Protein AF-A0A2H0XF83-F1 (afdb_monomer)

Secondary structure (DSSP, 8-state):
--HHHHHHHHHHHTTBS-S----HHHHHHHTTT-SEEEEEEEEE--TT--BHHHHHHHHHHHHHHHHHHTTT-EEEEEEEEE-HHHHH-TTS-HHHHHHHHHHHHHHHHHHHHHHT--EEEEEHHHHHTSHHHHHHHHHHHHHHHH-HHHHHHHHTTS-GGGHHHHHHTTTHHHHHHHHHHTT-SEEEEEGGGHHHHHHHHHHHHHTTPPPPEEEEE-TTTTT---THHHHT-HHHHHSS---S-TTSTT-GGGS-BTTTS-HHHHHHHHHHS---S-TTS--HHHHHHHHHHHHHHHHHT-GGGGGGGGGPPPPPHHHHHHHHIIIIIGGGT-

Nearest PDB structures (foldseek):
  7rot-assembly1_B  TM=6.217E-01  e=2.089E-07  Plasmodium falciparum 3D7
  2cyc-assembly1_B  TM=5.989E-01  e=2.164E-06  Pyrococcus horikoshii OT3
  6bqz-assembly1_A  TM=6.733E-01  e=1.100E-05  Acinetobacter baumannii
  3c8z-assembly1_A  TM=4.235E-01  e=2.802E-03  unclassified
  6ujd-assembly1_A-2  TM=3.581E-01  e=3.102E-03  Elizabethkingia sp.

Radius of gyration: 20.1 Å; Cα contacts (8 Å, |Δi|>4): 451; chains: 1; bounding box: 48×39×51 Å

Solvent-accessible surface area (backbone atoms only — not comparable to full-atom values): 18614 Å² total; per-residue (Å²): 133,56,76,65,56,52,48,43,52,58,54,54,54,68,30,40,77,57,83,80,57,60,50,70,66,58,48,45,60,77,43,70,82,61,60,67,46,35,35,38,32,79,41,78,60,47,95,87,45,55,41,56,74,54,48,50,56,52,50,48,49,37,50,52,39,51,60,46,35,74,75,75,32,47,59,45,35,34,39,37,33,47,40,41,70,68,71,71,37,84,92,47,62,62,66,61,48,54,52,49,51,52,52,41,53,52,51,53,52,47,49,28,64,60,46,66,37,75,64,43,81,44,48,43,56,64,47,61,73,35,69,69,39,50,53,35,33,51,54,40,52,52,48,41,79,74,28,70,70,42,49,59,34,53,55,71,72,44,59,81,93,46,42,68,63,39,57,77,52,69,40,49,68,60,45,52,52,26,23,60,55,58,80,34,43,33,39,44,44,52,60,88,49,51,43,49,52,52,44,24,31,56,47,27,52,77,69,76,42,78,68,59,42,79,46,34,37,28,81,39,55,82,71,37,31,65,55,69,58,57,79,71,37,71,57,54,84,72,31,24,51,51,83,69,69,74,83,52,82,90,51,60,87,28,49,55,30,65,80,72,54,49,71,68,57,51,52,52,28,51,75,48,31,73,68,67,85,54,84,77,52,66,38,43,66,56,41,51,33,52,42,20,49,54,38,40,20,47,63,69,69,39,64,68,70,69,61,65,62,92,73,70,70,86,72,53,68,66,56,35,49,54,37,33,39,64,41,45,30,59,67,63,74,90

Foldseek 3Di:
DDPLLVLLLVLLCLFFPDVPPPPVVNVVVVVVVAQEFEEEEEDEDDLLADFLLVLLVLLVQQSVCVSCVVVNHHYAYEYEYACCVVCVDPVHDNVSSVVRVVVNVVLVVLSCVLLVGNYHYHYLVVVCVDPQLVVLLVLLVVLCVVDPLLVVLLLLLDDPVCSVVCVVVVSVVLSSLLSVCLVGQEYEEAPSCVSSQVSNQSSCVVVVHDRRHYGHGQLLPPLSADCVVLVPDVLNVVAAADSDDPPPPPCPLNGGHAPPQDLVSLLRRHVGFDADQPSRDRGRLVSLQVSLQSLVCSNVVPSSSSSPPPDDGRDDSVSSSVSCVPRPCVSSVD

Sequence (334 aa):
MTNINKQILDNLRAYFVDDSLLPIKDSMLEIGRVTDFKLVYGETYDTFGLTIDSLKYYFFLSVLNSLLAETGTKTAGTVIVGDVASVRNKSVDEEGVKKQISKNTEMQSKICATYRTALKFERMSDLFETSTFKEALANVRRVFSESHEMADLAEKTVLKNKLKQESEAEFQYSLEEVALITGYDIKVGPKREINYDRMANIVRKSLKRLPLQGFYLKPTYPLGLQFDYLLKHPEVEKYGLTPYKAGSNKLQNFRVVLGKTSLNQIEELIKSSFCPADITLPNAVRELYLTGLLAKALITKDLGLLANESNFNLPSGNDVIRLVQKYIFEPLEL

Structure (mmCIF, N/CA/C/O backbone):
data_AF-A0A2H0XF83-F1
#
_entry.id   AF-A0A2H0XF83-F1
#
loop_
_atom_site.group_PDB
_atom_site.id
_atom_site.type_symbol
_atom_site.label_atom_id
_atom_site.label_alt_id
_atom_site.label_comp_id
_atom_site.label_asym_id
_atom_site.label_entity_id
_atom_site.label_seq_id
_atom_site.pdbx_PDB_ins_code
_atom_site.Cartn_x
_atom_site.Cartn_y
_atom_site.Cartn_z
_atom_site.occupancy
_atom_site.B_iso_or_equiv
_atom_site.auth_seq_id
_atom_site.auth_comp_id
_atom_site.auth_asym_id
_atom_site.auth_atom_id
_atom_site.pdbx_PDB_model_num
ATOM 1 N N . MET A 1 1 ? -21.190 8.488 -16.039 1.00 53.28 1 MET A N 1
ATOM 2 C CA . MET A 1 1 ? -20.093 7.501 -16.135 1.00 53.28 1 MET A CA 1
ATOM 3 C C . MET A 1 1 ? -19.981 7.071 -17.589 1.00 53.28 1 MET A C 1
ATOM 5 O O . MET A 1 1 ? -20.990 6.663 -18.152 1.00 53.28 1 MET A O 1
ATOM 9 N N . THR A 1 2 ? -18.824 7.265 -18.224 1.00 55.53 2 THR A N 1
ATOM 10 C CA . THR A 1 2 ? -18.612 6.884 -19.633 1.00 55.53 2 THR A CA 1
ATOM 11 C C . THR A 1 2 ? -18.549 5.353 -19.775 1.00 55.53 2 THR A C 1
ATOM 13 O O . THR A 1 2 ? -18.308 4.652 -18.789 1.00 55.53 2 THR A O 1
ATOM 16 N N . ASN A 1 3 ? -18.742 4.814 -20.988 1.00 61.72 3 ASN A N 1
ATOM 17 C CA . ASN A 1 3 ? -18.604 3.368 -21.244 1.00 61.72 3 ASN A CA 1
ATOM 18 C C . ASN A 1 3 ? -17.212 2.834 -20.859 1.00 61.72 3 ASN A C 1
ATOM 20 O O . ASN A 1 3 ? -17.104 1.723 -20.348 1.00 61.72 3 ASN A O 1
ATOM 24 N N . ILE A 1 4 ? -16.170 3.652 -21.034 1.00 55.75 4 ILE A N 1
ATOM 25 C CA . ILE A 1 4 ? -14.783 3.319 -20.684 1.00 55.75 4 ILE A CA 1
ATOM 26 C C . ILE A 1 4 ? -14.622 3.182 -19.165 1.00 55.75 4 ILE A C 1
ATOM 28 O O . ILE A 1 4 ? -14.034 2.213 -18.700 1.00 55.75 4 ILE A O 1
ATOM 32 N N . ASN A 1 5 ? -15.213 4.078 -18.372 1.00 59.59 5 ASN A N 1
ATOM 33 C CA . ASN A 1 5 ? -15.090 4.024 -16.909 1.00 59.59 5 ASN A CA 1
ATOM 34 C C . ASN A 1 5 ? -15.826 2.814 -16.330 1.00 59.59 5 ASN A C 1
ATOM 36 O O . ASN A 1 5 ? -15.350 2.199 -15.380 1.00 59.59 5 ASN A O 1
ATOM 40 N N . LYS A 1 6 ? -16.955 2.429 -16.939 1.00 64.88 6 LYS A N 1
ATOM 41 C CA . LYS A 1 6 ? -17.645 1.183 -16.594 1.00 64.88 6 LYS A CA 1
ATOM 42 C C . LYS A 1 6 ? -16.761 -0.034 -16.882 1.00 64.88 6 LYS A C 1
ATOM 44 O O . LYS A 1 6 ? -16.612 -0.875 -16.007 1.00 64.88 6 LYS A O 1
ATOM 49 N N . GLN A 1 7 ? -16.132 -0.087 -18.055 1.00 63.12 7 GLN A N 1
ATOM 50 C CA . GLN A 1 7 ? -15.211 -1.166 -18.417 1.00 63.12 7 GLN A CA 1
ATOM 51 C C . GLN A 1 7 ? -13.984 -1.219 -17.495 1.00 63.12 7 GLN A C 1
ATOM 53 O O . GLN A 1 7 ? -13.585 -2.300 -17.082 1.00 63.12 7 GLN A O 1
ATOM 58 N N . ILE A 1 8 ? -13.412 -0.071 -17.117 1.00 62.00 8 ILE A N 1
ATOM 59 C CA . ILE A 1 8 ? -12.305 -0.007 -16.151 1.00 62.00 8 ILE A CA 1
ATOM 60 C C . ILE A 1 8 ? -12.756 -0.535 -14.792 1.00 62.00 8 ILE A C 1
ATOM 62 O O . ILE A 1 8 ? -12.063 -1.363 -14.215 1.00 62.00 8 ILE A O 1
ATOM 66 N N . LEU A 1 9 ? -13.917 -0.108 -14.288 1.00 65.12 9 LEU A N 1
ATOM 67 C CA . LEU A 1 9 ? -14.455 -0.623 -13.027 1.00 65.12 9 LEU A CA 1
ATOM 68 C C . LEU A 1 9 ? -14.710 -2.130 -13.098 1.00 65.12 9 LEU A C 1
ATOM 70 O O . LEU A 1 9 ? -14.335 -2.841 -12.172 1.00 65.12 9 LEU A O 1
ATOM 74 N N . ASP A 1 10 ? -15.294 -2.620 -14.192 1.00 65.38 10 ASP A N 1
ATOM 75 C CA . ASP A 1 10 ? -15.528 -4.048 -14.417 1.00 65.38 10 ASP A CA 1
ATOM 76 C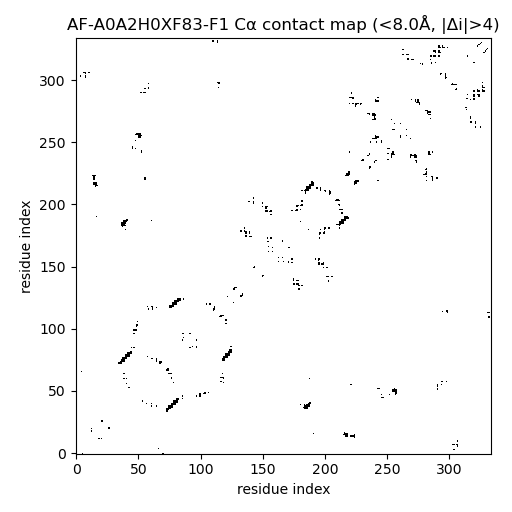 C . ASP A 1 10 ? -14.202 -4.833 -14.520 1.00 65.38 10 ASP A C 1
ATOM 78 O O . ASP A 1 10 ? -14.109 -5.943 -14.008 1.00 65.38 10 ASP A O 1
ATOM 82 N N . ASN A 1 11 ? -13.138 -4.246 -15.071 1.00 62.81 11 ASN A N 1
ATOM 83 C CA . ASN A 1 11 ? -11.809 -4.863 -15.088 1.00 62.81 11 ASN A CA 1
ATOM 84 C C . ASN A 1 11 ? -11.126 -4.828 -13.719 1.00 62.81 11 ASN A C 1
ATOM 86 O O . ASN A 1 11 ? -10.508 -5.812 -13.322 1.00 62.81 11 ASN A O 1
ATOM 90 N N . LEU A 1 12 ? -11.289 -3.743 -12.953 1.00 63.56 12 LEU A N 1
ATOM 91 C CA . LEU A 1 12 ? -10.838 -3.699 -11.565 1.00 63.56 12 LEU A CA 1
ATOM 92 C C . LEU A 1 12 ? -11.523 -4.794 -10.740 1.00 63.56 12 LEU A C 1
ATOM 94 O O . LEU A 1 12 ? -10.867 -5.376 -9.877 1.00 63.56 12 LEU A O 1
ATOM 98 N N . ARG A 1 13 ? -12.791 -5.140 -11.044 1.00 61.97 13 ARG A N 1
ATOM 99 C CA . ARG A 1 13 ? -13.499 -6.246 -10.373 1.00 61.97 13 ARG A CA 1
ATOM 100 C C . ARG A 1 13 ? -12.737 -7.570 -10.448 1.00 61.97 13 ARG A C 1
ATOM 102 O O . ARG A 1 13 ? -12.669 -8.279 -9.449 1.00 61.97 13 ARG A O 1
ATOM 109 N N . ALA A 1 14 ? -12.111 -7.876 -11.586 1.00 59.91 14 ALA A N 1
ATOM 110 C CA . ALA A 1 14 ? -11.379 -9.131 -11.790 1.00 59.91 14 ALA A CA 1
ATOM 111 C C . ALA A 1 14 ? -10.178 -9.312 -10.833 1.00 59.91 14 ALA A C 1
ATOM 113 O O . ALA A 1 14 ? -9.700 -10.434 -10.609 1.00 59.91 14 ALA A O 1
ATOM 114 N N . TYR A 1 15 ? -9.695 -8.216 -10.241 1.00 56.75 15 TYR A N 1
ATOM 115 C CA . TYR A 1 15 ? -8.515 -8.201 -9.382 1.00 56.75 15 TYR A CA 1
ATOM 116 C C . TYR A 1 15 ? -8.808 -8.378 -7.886 1.00 56.75 15 TYR A C 1
ATOM 118 O O . TYR A 1 15 ? -7.864 -8.518 -7.096 1.00 56.75 15 TYR A O 1
ATOM 126 N N . PHE A 1 16 ? -10.082 -8.435 -7.486 1.00 54.62 16 PHE A N 1
ATOM 127 C CA . PHE A 1 16 ? -10.460 -8.679 -6.094 1.00 54.62 16 PHE A CA 1
ATOM 128 C C . PHE A 1 16 ? -10.505 -10.173 -5.756 1.00 54.62 16 PHE A C 1
ATOM 130 O O . PHE A 1 16 ? -10.672 -11.038 -6.616 1.00 54.62 16 PHE A O 1
ATOM 137 N N . VAL A 1 17 ? -10.291 -10.493 -4.476 1.00 49.59 17 VAL A N 1
ATOM 138 C CA . VAL A 1 17 ? -10.285 -11.882 -3.969 1.00 49.59 17 VAL A CA 1
ATOM 139 C C . VAL A 1 17 ? -11.702 -12.434 -3.737 1.00 49.59 17 VAL A C 1
ATOM 141 O O . VAL A 1 17 ? -11.851 -13.605 -3.391 1.00 49.59 17 VAL A O 1
ATOM 144 N N . ASP A 1 18 ? -12.731 -11.603 -3.866 1.00 49.81 18 ASP A N 1
ATOM 145 C CA . ASP A 1 18 ? -14.121 -11.960 -3.601 1.00 49.81 18 ASP A CA 1
ATOM 146 C C . ASP A 1 18 ? -15.049 -11.082 -4.457 1.00 49.81 18 ASP A C 1
ATOM 148 O O . ASP A 1 18 ? -14.810 -9.879 -4.581 1.00 49.81 18 ASP A O 1
ATOM 152 N N . ASP A 1 19 ? -16.102 -11.680 -5.022 1.00 45.19 19 ASP A N 1
ATOM 153 C CA . ASP A 1 19 ? -17.169 -10.987 -5.763 1.00 45.19 19 ASP A CA 1
ATOM 154 C C . ASP A 1 19 ? -18.065 -10.149 -4.829 1.00 45.19 19 ASP A C 1
ATOM 156 O O . ASP A 1 19 ? -19.009 -9.504 -5.280 1.00 45.19 19 ASP A O 1
ATOM 160 N N . SER A 1 20 ? -17.757 -10.106 -3.525 1.00 40.09 20 SER A N 1
ATOM 161 C CA . SER A 1 20 ? -18.451 -9.328 -2.488 1.00 40.09 20 SER A CA 1
ATOM 162 C C . SER A 1 20 ? -18.383 -7.806 -2.641 1.00 40.09 20 SER A C 1
ATOM 164 O O . SER A 1 20 ? -18.862 -7.072 -1.773 1.00 40.09 20 SER A O 1
ATOM 166 N N . LEU A 1 21 ? -17.928 -7.309 -3.793 1.00 46.19 21 LEU A N 1
ATOM 167 C CA . LEU A 1 21 ? -18.480 -6.072 -4.314 1.00 46.19 21 LEU A CA 1
ATOM 168 C C . LEU A 1 21 ? -19.980 -6.295 -4.562 1.00 46.19 21 LEU A C 1
ATOM 170 O O . LEU A 1 21 ? -20.400 -6.580 -5.683 1.00 46.19 21 LEU A O 1
ATOM 174 N N . LEU A 1 22 ? -20.810 -6.008 -3.548 1.00 42.81 22 LEU A N 1
ATOM 175 C CA . LEU A 1 22 ? -22.028 -5.242 -3.824 1.00 42.81 22 LEU A CA 1
ATOM 176 C C . LEU A 1 22 ? -21.603 -4.218 -4.874 1.00 42.81 22 LEU A C 1
ATOM 178 O O . LEU A 1 22 ? -20.654 -3.475 -4.571 1.00 42.81 22 LEU A O 1
ATOM 182 N N . PRO A 1 23 ? -22.156 -4.257 -6.107 1.00 46.31 23 PRO A N 1
ATOM 183 C CA . PRO A 1 23 ? -21.648 -3.484 -7.227 1.00 46.31 23 PRO A CA 1
ATOM 184 C C . PRO A 1 23 ? -21.278 -2.116 -6.699 1.00 46.31 23 PRO A C 1
ATOM 186 O O . PRO A 1 23 ? -22.083 -1.542 -5.980 1.00 46.31 23 PRO A O 1
ATOM 189 N N . ILE A 1 24 ? -20.057 -1.626 -6.936 1.00 48.72 24 ILE A N 1
ATOM 190 C CA . ILE A 1 24 ? -19.599 -0.340 -6.373 1.00 48.72 24 ILE A CA 1
ATOM 191 C C . ILE A 1 24 ? -20.719 0.715 -6.458 1.00 48.72 24 ILE A C 1
ATOM 193 O O . ILE A 1 24 ? -20.953 1.425 -5.499 1.00 48.72 24 ILE A O 1
ATOM 197 N N . LYS A 1 25 ? -21.524 0.672 -7.529 1.00 40.16 25 LYS A N 1
ATOM 198 C CA . LYS A 1 25 ? -22.790 1.388 -7.732 1.00 40.16 25 LYS A CA 1
ATOM 199 C C . LYS A 1 25 ? -23.935 1.141 -6.713 1.00 40.16 25 LYS A C 1
ATOM 201 O O . LYS A 1 25 ? -24.567 2.108 -6.314 1.00 40.16 25 LYS A O 1
ATOM 206 N N . ASP A 1 26 ? -24.237 -0.094 -6.327 1.00 41.47 26 ASP A N 1
ATOM 207 C CA . ASP A 1 26 ? -25.281 -0.459 -5.354 1.00 41.47 26 ASP A CA 1
ATOM 208 C C . ASP A 1 26 ? -24.838 -0.150 -3.919 1.00 41.47 26 ASP A C 1
ATOM 210 O O . ASP A 1 26 ? -25.613 0.421 -3.154 1.00 41.47 26 ASP A O 1
ATOM 214 N N . SER A 1 27 ? -23.552 -0.377 -3.609 1.00 49.00 27 SER A N 1
ATOM 215 C CA . SER A 1 27 ? -22.923 0.198 -2.414 1.00 49.00 27 SER A CA 1
ATOM 216 C C . SER A 1 27 ? -23.042 1.725 -2.449 1.00 49.00 27 SER A C 1
ATOM 218 O O . SER A 1 27 ? -23.510 2.313 -1.488 1.00 49.00 27 SER A O 1
ATOM 220 N N . MET A 1 28 ? -22.720 2.378 -3.575 1.00 44.22 28 MET A N 1
ATOM 221 C CA . MET A 1 28 ? -22.821 3.835 -3.778 1.00 44.22 28 MET A CA 1
ATOM 222 C C . MET A 1 28 ? -24.248 4.395 -3.678 1.00 44.22 28 MET A C 1
ATOM 224 O O . MET A 1 28 ? -24.403 5.556 -3.311 1.00 44.22 28 MET A O 1
ATOM 228 N N . LEU A 1 29 ? -25.282 3.603 -3.985 1.00 40.53 29 LEU A N 1
ATOM 229 C CA . LEU A 1 29 ? -26.691 3.992 -3.852 1.00 40.53 29 LEU A CA 1
ATOM 230 C C . LEU A 1 29 ? -27.162 3.950 -2.388 1.00 40.53 29 LEU A C 1
ATOM 232 O O . LEU A 1 29 ? -27.851 4.877 -1.964 1.00 40.53 29 LEU A O 1
ATOM 236 N N . GLU A 1 30 ? -26.736 2.966 -1.586 1.00 44.03 30 GLU A N 1
ATOM 237 C CA . GLU A 1 30 ? -26.924 2.996 -0.118 1.00 44.03 30 GLU A CA 1
ATOM 238 C C . GLU A 1 30 ? -26.057 4.072 0.557 1.00 44.03 30 GLU A C 1
ATOM 240 O O . GLU A 1 30 ? -26.461 4.723 1.522 1.00 44.03 30 GLU A O 1
ATOM 245 N N . ILE A 1 31 ? -24.876 4.310 -0.004 1.00 47.72 31 ILE A N 1
ATOM 246 C CA . ILE A 1 31 ? -23.900 5.320 0.399 1.00 47.72 31 ILE A CA 1
ATOM 247 C C . ILE A 1 31 ? -24.281 6.735 -0.097 1.00 47.72 31 ILE A C 1
ATOM 249 O O . ILE A 1 31 ? -23.643 7.714 0.291 1.00 47.72 31 ILE A O 1
ATOM 253 N N . GLY A 1 32 ? -25.376 6.892 -0.854 1.00 42.22 32 GLY A N 1
ATOM 254 C CA . GLY A 1 32 ? -25.869 8.153 -1.439 1.00 42.22 32 GLY A CA 1
ATOM 255 C C . GLY A 1 32 ? -26.214 9.285 -0.454 1.00 42.22 32 GLY A C 1
ATOM 256 O O . GLY A 1 32 ? -26.790 10.295 -0.850 1.00 42.22 32 GLY A O 1
ATOM 257 N N . ARG A 1 33 ? -25.869 9.141 0.831 1.00 49.53 33 ARG A N 1
ATOM 258 C CA . ARG A 1 33 ? -25.920 10.180 1.871 1.00 49.53 33 ARG A CA 1
ATOM 259 C C . ARG A 1 33 ? -24.550 10.733 2.276 1.00 49.53 33 ARG A C 1
ATOM 261 O O . ARG A 1 33 ? -24.507 11.691 3.043 1.00 49.53 33 ARG A O 1
ATOM 268 N N . VAL A 1 34 ? -23.448 10.145 1.814 1.00 56.25 34 VAL A N 1
ATOM 269 C CA . VAL A 1 34 ? -22.090 10.535 2.208 1.00 56.25 34 VAL A CA 1
ATOM 270 C C . VAL A 1 34 ? -21.420 11.232 1.029 1.00 56.25 34 VAL A C 1
ATOM 272 O O . VAL A 1 34 ? -21.156 10.628 -0.006 1.00 56.25 34 VAL A O 1
ATOM 275 N N . THR A 1 35 ? -21.183 12.534 1.172 1.00 63.28 35 THR A N 1
ATOM 276 C CA . THR A 1 35 ? -20.566 13.364 0.126 1.00 63.28 35 THR A CA 1
ATOM 277 C C . THR A 1 35 ? -19.049 13.187 0.051 1.00 63.28 35 THR A C 1
ATOM 279 O O . THR A 1 35 ? -18.452 13.542 -0.966 1.00 63.28 35 THR A O 1
ATOM 282 N N . ASP A 1 36 ? -18.441 12.625 1.104 1.00 81.50 36 ASP A N 1
ATOM 283 C CA . ASP A 1 36 ? -17.000 12.626 1.346 1.00 81.50 36 ASP A CA 1
ATOM 284 C C . ASP A 1 36 ? -16.525 11.233 1.830 1.00 81.50 36 ASP A C 1
ATOM 286 O O . ASP A 1 36 ? -16.929 10.806 2.911 1.00 81.50 36 ASP A O 1
ATOM 290 N N . PHE A 1 37 ? -15.649 10.541 1.081 1.00 84.44 37 PHE A N 1
ATOM 291 C CA . PHE A 1 37 ? -14.977 9.300 1.524 1.00 84.44 37 PHE A CA 1
ATOM 292 C C . PHE A 1 37 ? -13.503 9.498 1.818 1.00 84.44 37 PHE A C 1
ATOM 294 O O . PHE A 1 37 ? -12.764 10.144 1.067 1.00 84.44 37 PHE A O 1
ATOM 301 N N . LYS A 1 38 ? -13.047 8.805 2.858 1.00 91.50 38 LYS A N 1
ATOM 302 C CA . LYS A 1 38 ? -11.628 8.635 3.158 1.00 91.50 38 LYS A CA 1
ATOM 303 C C . LYS A 1 38 ? -11.193 7.223 2.789 1.00 91.50 38 LYS A C 1
ATOM 305 O O . LYS A 1 38 ? -11.704 6.248 3.343 1.00 91.50 38 LYS A O 1
ATOM 310 N N . LEU A 1 39 ? -10.242 7.124 1.867 1.00 93.06 39 LEU A N 1
ATOM 311 C CA . LEU A 1 39 ? -9.638 5.864 1.456 1.00 93.06 39 LEU A CA 1
ATOM 312 C C . LEU A 1 39 ? -8.286 5.698 2.147 1.00 93.06 39 LEU A C 1
ATOM 314 O O . LEU A 1 39 ? -7.551 6.673 2.297 1.00 93.06 39 LEU A O 1
ATOM 318 N N . VAL A 1 40 ? -7.932 4.471 2.519 1.00 95.12 40 VAL A N 1
ATOM 319 C CA . VAL A 1 40 ? -6.632 4.172 3.128 1.00 95.12 40 VAL A CA 1
ATOM 320 C C . VAL A 1 40 ? -5.970 2.937 2.537 1.00 95.12 40 VAL A C 1
ATOM 322 O O . VAL A 1 40 ? -6.631 1.939 2.260 1.00 95.12 40 VAL A O 1
ATOM 325 N N . TYR A 1 41 ? -4.650 2.998 2.386 1.00 93.88 41 TYR A N 1
ATOM 326 C CA . TYR A 1 41 ? -3.770 1.853 2.167 1.00 93.88 41 TYR A CA 1
ATOM 327 C C . TYR A 1 41 ? -2.665 1.856 3.229 1.00 93.88 41 TYR A C 1
ATOM 329 O O . TYR A 1 41 ? -2.029 2.884 3.464 1.00 93.88 41 TYR A O 1
ATOM 337 N N . GLY A 1 42 ? -2.445 0.712 3.876 1.00 90.81 42 GLY A N 1
ATOM 338 C CA . GLY A 1 42 ? -1.352 0.524 4.825 1.00 90.81 42 GLY A CA 1
ATOM 339 C C . GLY A 1 42 ? -0.098 0.009 4.125 1.00 90.81 42 GLY A C 1
ATOM 340 O O . GLY A 1 42 ? -0.101 -1.064 3.521 1.00 90.81 42 GLY A O 1
ATOM 341 N N . GLU A 1 43 ? 1.002 0.740 4.246 1.00 87.12 43 GLU A N 1
ATOM 342 C CA . GLU A 1 43 ? 2.309 0.324 3.762 1.00 87.12 43 GLU A CA 1
ATOM 343 C C . GLU A 1 43 ? 3.239 0.022 4.935 1.00 87.12 43 GLU A C 1
ATOM 345 O O . GLU A 1 43 ? 3.423 0.824 5.843 1.00 87.12 43 GLU A O 1
ATOM 350 N N . THR A 1 44 ? 3.886 -1.137 4.906 1.00 78.94 44 THR A N 1
ATOM 351 C CA . THR A 1 44 ? 4.979 -1.430 5.841 1.00 78.94 44 THR A CA 1
ATOM 352 C C . THR A 1 44 ? 6.231 -0.669 5.441 1.00 78.94 44 THR A C 1
ATOM 354 O O . THR A 1 44 ? 6.647 -0.768 4.288 1.00 78.94 44 THR A O 1
ATOM 357 N N . TYR A 1 45 ? 6.864 0.009 6.397 1.00 75.56 45 TYR A N 1
ATOM 358 C CA . TYR A 1 45 ? 8.130 0.691 6.162 1.00 75.56 45 TYR A CA 1
ATOM 359 C C . TYR A 1 45 ? 9.252 -0.306 5.844 1.00 75.56 45 TYR A C 1
ATOM 361 O O . TYR A 1 45 ? 9.443 -1.298 6.551 1.00 75.56 45 TYR A O 1
ATOM 369 N N . ASP A 1 46 ? 10.000 -0.023 4.780 1.00 71.75 46 ASP A N 1
ATOM 370 C CA . ASP A 1 46 ? 11.167 -0.790 4.363 1.00 71.75 46 ASP A CA 1
ATOM 371 C C . ASP A 1 46 ? 12.439 0.026 4.619 1.00 71.75 46 ASP A C 1
ATOM 373 O O . ASP A 1 46 ? 12.622 1.126 4.088 1.00 71.75 46 ASP A O 1
ATOM 377 N N . THR A 1 47 ? 13.344 -0.530 5.424 1.00 72.75 47 THR A N 1
ATOM 378 C CA . THR A 1 47 ? 14.642 0.078 5.735 1.00 72.75 47 THR A CA 1
ATOM 379 C C . THR A 1 47 ? 15.536 0.230 4.505 1.00 72.75 47 THR A C 1
ATOM 381 O O . THR A 1 47 ? 16.438 1.066 4.500 1.00 72.75 47 THR A O 1
ATOM 384 N N . PHE A 1 48 ? 15.298 -0.550 3.447 1.00 76.50 48 PHE A N 1
ATOM 385 C CA . PHE A 1 48 ? 16.014 -0.431 2.181 1.00 76.50 48 PHE A CA 1
ATOM 386 C C . PHE A 1 48 ? 15.442 0.660 1.273 1.00 76.50 48 PHE A C 1
ATOM 388 O O . PHE A 1 48 ? 16.143 1.075 0.354 1.00 76.50 48 PHE A O 1
ATOM 395 N N . GLY A 1 49 ? 14.268 1.213 1.572 1.00 82.31 49 GLY A N 1
ATOM 396 C CA . GLY A 1 49 ? 13.634 2.287 0.810 1.00 82.31 49 GLY A CA 1
ATOM 397 C C . GLY A 1 49 ? 12.408 1.829 0.032 1.00 82.31 49 GLY A C 1
ATOM 398 O O . GLY A 1 49 ? 11.993 0.678 0.106 1.00 82.31 49 GLY A O 1
ATOM 399 N N . LEU A 1 50 ? 11.804 2.762 -0.699 1.00 88.19 50 LEU A N 1
ATOM 400 C CA . LEU A 1 50 ? 10.562 2.508 -1.417 1.00 88.19 50 LEU A CA 1
ATOM 401 C C . LEU A 1 50 ? 10.768 1.517 -2.575 1.00 88.19 50 LEU A C 1
ATOM 403 O O . LEU A 1 50 ? 11.609 1.726 -3.450 1.00 88.19 50 LEU A O 1
ATOM 407 N N . THR A 1 51 ? 9.980 0.444 -2.597 1.00 88.31 51 THR A N 1
ATOM 408 C CA . THR A 1 51 ? 10.049 -0.580 -3.650 1.00 88.31 51 THR A CA 1
ATOM 409 C C . THR A 1 51 ? 9.136 -0.243 -4.825 1.00 88.31 51 THR A C 1
ATOM 411 O O . THR A 1 51 ? 8.115 0.423 -4.653 1.00 88.31 51 THR A O 1
ATOM 414 N N . ILE A 1 52 ? 9.451 -0.746 -6.022 1.00 89.12 52 ILE A N 1
ATOM 415 C CA . ILE A 1 52 ? 8.564 -0.600 -7.187 1.00 89.12 52 ILE A CA 1
ATOM 416 C C . ILE A 1 52 ? 7.182 -1.231 -6.942 1.00 89.12 52 ILE A C 1
ATOM 418 O O . ILE A 1 52 ? 6.179 -0.734 -7.445 1.00 89.12 52 ILE A O 1
ATOM 422 N N . ASP A 1 53 ? 7.115 -2.270 -6.103 1.00 82.69 53 ASP A N 1
ATOM 423 C CA . ASP A 1 53 ? 5.870 -2.911 -5.673 1.00 82.69 53 ASP A CA 1
ATOM 424 C C . ASP A 1 53 ? 4.969 -1.988 -4.848 1.00 82.69 53 ASP A C 1
ATOM 426 O O . ASP A 1 53 ? 3.774 -2.243 -4.743 1.00 82.69 53 ASP A O 1
ATOM 430 N N . SER A 1 54 ? 5.490 -0.908 -4.269 1.00 88.12 54 SER A N 1
ATOM 431 C CA . SER A 1 54 ? 4.651 0.103 -3.622 1.00 88.12 54 SER A CA 1
ATOM 432 C C . SER A 1 54 ? 3.862 0.909 -4.660 1.00 88.12 54 SER A C 1
ATOM 434 O O . SER A 1 54 ? 2.698 1.244 -4.430 1.00 88.12 54 SER A O 1
ATOM 436 N N . LEU A 1 55 ? 4.444 1.145 -5.847 1.00 91.44 55 LEU A N 1
ATOM 437 C CA . LEU A 1 55 ? 3.822 1.952 -6.900 1.00 91.44 55 LEU A CA 1
ATOM 438 C C . LEU A 1 55 ? 2.505 1.355 -7.390 1.00 91.44 55 LEU A C 1
ATOM 440 O O . LEU A 1 55 ? 1.548 2.099 -7.567 1.00 91.44 55 LEU A O 1
ATOM 444 N N . LYS A 1 56 ? 2.401 0.030 -7.558 1.00 87.31 56 LYS A N 1
ATOM 445 C CA . LYS A 1 56 ? 1.146 -0.594 -8.025 1.00 87.31 56 LYS A CA 1
ATOM 446 C C . LYS A 1 56 ? -0.028 -0.332 -7.074 1.00 87.31 56 LYS A C 1
ATOM 448 O O . LYS A 1 56 ? -1.136 -0.083 -7.546 1.00 87.31 56 LYS A O 1
ATOM 453 N N . TYR A 1 57 ? 0.211 -0.303 -5.759 1.00 88.50 57 TYR A N 1
ATOM 454 C CA . TYR A 1 57 ? -0.820 0.034 -4.770 1.00 88.50 57 TYR A CA 1
ATOM 455 C C . TYR A 1 57 ? -1.148 1.527 -4.767 1.00 88.50 57 TYR A C 1
ATOM 457 O O . TYR A 1 57 ? -2.321 1.892 -4.698 1.00 88.50 57 TYR A O 1
ATOM 465 N N . TYR A 1 58 ? -0.141 2.393 -4.910 1.00 93.25 58 TYR A N 1
ATOM 466 C CA . TYR A 1 58 ? -0.360 3.836 -5.029 1.00 93.25 58 TYR A CA 1
ATOM 467 C C . TYR A 1 58 ? -1.172 4.165 -6.286 1.00 93.25 58 TYR A C 1
ATOM 469 O O . TYR A 1 58 ? -2.145 4.913 -6.233 1.00 93.25 58 TYR A O 1
ATOM 477 N N . PHE A 1 59 ? -0.818 3.559 -7.417 1.00 91.81 59 PHE A N 1
ATOM 478 C CA . PHE A 1 59 ? -1.513 3.741 -8.684 1.00 91.81 59 PHE A CA 1
ATOM 479 C C . PHE A 1 59 ? -2.944 3.222 -8.609 1.00 91.81 59 PHE A C 1
ATOM 481 O O . PHE A 1 59 ? -3.856 3.944 -9.002 1.00 91.81 59 PHE A O 1
ATOM 488 N N . PHE A 1 60 ? -3.167 2.037 -8.030 1.00 88.56 60 PHE A N 1
ATOM 489 C CA . PHE A 1 60 ? -4.520 1.531 -7.800 1.00 88.56 60 PHE A CA 1
ATOM 490 C C . PHE A 1 60 ? -5.347 2.494 -6.941 1.00 88.56 60 PHE A C 1
ATOM 492 O O . PHE A 1 60 ? -6.448 2.873 -7.337 1.00 88.56 60 PHE A O 1
ATOM 499 N N . LEU A 1 61 ? -4.811 2.939 -5.798 1.00 91.69 61 LEU A N 1
ATOM 500 C CA . LEU A 1 61 ? -5.509 3.862 -4.902 1.00 91.69 61 LEU A CA 1
ATOM 501 C C . LEU A 1 61 ? -5.808 5.199 -5.598 1.00 91.69 61 LEU A C 1
ATOM 503 O O . LEU A 1 61 ? -6.902 5.735 -5.446 1.00 91.69 61 LEU A O 1
ATOM 507 N N . SER A 1 62 ? -4.877 5.708 -6.409 1.00 91.25 62 SER A N 1
ATOM 508 C CA . SER A 1 62 ? -5.052 6.936 -7.193 1.00 91.25 62 SER A CA 1
ATOM 509 C C . SER A 1 62 ? -6.123 6.793 -8.280 1.00 91.25 62 SER A C 1
ATOM 511 O O . SER A 1 62 ? -6.938 7.701 -8.465 1.00 91.25 62 SER A O 1
ATOM 513 N N . VAL A 1 63 ? -6.148 5.664 -8.995 1.00 87.19 63 VAL A N 1
ATOM 514 C CA . VAL A 1 63 ? -7.171 5.371 -10.010 1.00 87.19 63 VAL A CA 1
ATOM 515 C C . VAL A 1 63 ? -8.538 5.228 -9.350 1.00 87.19 63 VAL A C 1
ATOM 517 O O . VAL A 1 63 ? -9.485 5.877 -9.786 1.00 87.19 63 VAL A O 1
ATOM 520 N N . LEU A 1 64 ? -8.637 4.464 -8.258 1.00 85.56 64 LEU A N 1
ATOM 521 C CA . LEU A 1 64 ? -9.874 4.314 -7.493 1.00 85.56 64 LEU A CA 1
ATOM 522 C C . LEU A 1 64 ? -10.386 5.672 -6.994 1.00 85.56 64 LEU A C 1
ATOM 524 O O . LEU A 1 64 ? -11.556 5.994 -7.185 1.00 85.56 64 LEU A O 1
ATOM 528 N N . ASN A 1 65 ? -9.501 6.496 -6.427 1.00 86.50 65 ASN A N 1
ATOM 529 C CA . ASN A 1 65 ? -9.823 7.853 -5.989 1.00 86.50 65 ASN A CA 1
ATOM 530 C C . ASN A 1 65 ? -10.365 8.714 -7.144 1.00 86.50 65 ASN A C 1
ATOM 532 O O . ASN A 1 65 ? -11.366 9.400 -6.981 1.00 86.50 65 ASN A O 1
ATOM 536 N N . SER A 1 66 ? -9.747 8.647 -8.325 1.00 83.62 66 SER A N 1
ATOM 537 C CA . SER A 1 66 ? -10.183 9.422 -9.497 1.00 83.62 66 SER A CA 1
ATOM 538 C C . SER A 1 66 ? -11.548 8.964 -10.018 1.00 83.62 66 SER A C 1
ATOM 540 O O . SER A 1 66 ? -12.413 9.792 -10.288 1.00 83.62 66 SER A O 1
ATOM 542 N N . LEU A 1 67 ? -11.773 7.649 -10.097 1.00 81.75 67 LEU A N 1
ATOM 543 C CA . LEU A 1 67 ? -13.045 7.078 -10.551 1.00 81.75 67 LEU A CA 1
ATOM 544 C C . LEU A 1 67 ? -14.204 7.411 -9.602 1.00 81.75 67 LEU A C 1
ATOM 546 O O . LEU A 1 67 ? -15.315 7.663 -10.064 1.00 81.75 67 LEU A O 1
ATOM 550 N N . LEU A 1 68 ? -13.957 7.437 -8.289 1.00 78.56 68 LEU A N 1
ATOM 551 C CA . LEU A 1 68 ? -14.950 7.877 -7.303 1.00 78.56 68 LEU A CA 1
ATOM 552 C C . LEU A 1 68 ? -15.170 9.399 -7.357 1.00 78.56 68 LEU A C 1
ATOM 554 O O . LEU A 1 68 ? -16.301 9.862 -7.234 1.00 78.56 68 LEU A O 1
ATOM 558 N N . ALA A 1 69 ? -14.128 10.194 -7.604 1.00 81.25 69 ALA A N 1
ATOM 559 C CA . ALA A 1 69 ? -14.280 11.639 -7.772 1.00 81.25 69 ALA A CA 1
ATOM 560 C C . ALA A 1 69 ? -15.186 12.000 -8.964 1.00 81.25 69 ALA A C 1
ATOM 562 O O . ALA A 1 69 ? -16.014 12.910 -8.879 1.00 81.25 69 ALA A O 1
ATOM 563 N N . GLU A 1 70 ? -15.099 11.244 -10.061 1.00 78.44 70 GLU A N 1
ATOM 564 C CA . GLU A 1 70 ? -15.946 11.423 -11.246 1.00 78.44 70 GLU A CA 1
ATOM 565 C C . GLU A 1 70 ? -17.436 11.142 -11.008 1.00 78.44 70 GLU A C 1
ATOM 567 O O . GLU A 1 70 ? -18.277 11.579 -11.798 1.00 78.44 70 GLU A O 1
ATOM 572 N N . THR A 1 71 ? -17.800 10.440 -9.929 1.00 75.31 71 THR A N 1
ATOM 573 C CA . THR A 1 71 ? -19.208 10.266 -9.542 1.00 75.31 71 THR A CA 1
ATOM 574 C C . THR A 1 71 ? -19.752 11.435 -8.720 1.00 75.31 71 THR A C 1
ATOM 576 O O . THR A 1 71 ? -20.881 11.362 -8.242 1.00 75.31 71 THR A O 1
ATOM 579 N N . GLY A 1 72 ? -18.981 12.518 -8.568 1.00 77.50 72 GLY A N 1
ATOM 580 C CA . GLY A 1 72 ? -19.354 13.700 -7.785 1.00 77.50 72 GLY A CA 1
ATOM 581 C C . GLY A 1 72 ? -19.058 13.569 -6.291 1.00 77.50 72 GLY A C 1
ATOM 582 O O . GLY A 1 72 ? -19.498 14.401 -5.500 1.00 77.50 72 GLY A O 1
ATOM 583 N N . THR A 1 73 ? -18.322 12.533 -5.896 1.00 77.00 73 THR A N 1
ATOM 584 C CA . THR A 1 73 ? -17.967 12.263 -4.506 1.00 77.00 73 THR A CA 1
ATOM 585 C C . THR A 1 73 ? -16.618 12.887 -4.179 1.00 77.00 73 THR A C 1
ATOM 587 O O . THR A 1 73 ? -15.660 12.724 -4.926 1.00 77.00 73 THR A O 1
ATOM 590 N N . LYS A 1 74 ? -16.487 13.579 -3.047 1.00 81.81 74 LYS A N 1
ATOM 591 C CA . LYS A 1 74 ? -15.166 14.016 -2.589 1.00 81.81 74 LYS A CA 1
ATOM 592 C C . LYS A 1 74 ? -14.427 12.817 -2.021 1.00 81.81 74 LYS A C 1
ATOM 594 O O . LYS A 1 74 ? -14.907 12.177 -1.093 1.00 81.81 74 LYS A O 1
ATOM 599 N N . THR A 1 75 ? -13.255 12.515 -2.552 1.00 83.31 75 THR A N 1
ATOM 600 C CA . THR A 1 75 ? -12.449 11.399 -2.065 1.00 83.31 75 THR A CA 1
ATOM 601 C C . THR A 1 75 ? -11.036 11.851 -1.738 1.00 83.31 75 THR A C 1
ATOM 603 O O . THR A 1 75 ? -10.441 12.658 -2.455 1.00 83.31 75 THR A O 1
ATOM 606 N N . ALA A 1 76 ? -10.508 11.342 -0.627 1.00 86.38 76 ALA A N 1
ATOM 607 C CA . ALA A 1 76 ? -9.131 11.559 -0.207 1.00 86.38 76 ALA A CA 1
ATOM 608 C C . ALA A 1 76 ? -8.466 10.204 0.042 1.00 86.38 76 ALA A C 1
ATOM 610 O O . ALA A 1 76 ? -8.878 9.469 0.940 1.00 86.38 76 ALA A O 1
ATOM 611 N N . GLY A 1 77 ? -7.456 9.873 -0.764 1.00 93.19 77 GLY A N 1
ATOM 612 C CA . GLY A 1 77 ? -6.649 8.670 -0.581 1.00 93.19 77 GLY A CA 1
ATOM 613 C C . GLY A 1 77 ? -5.449 8.938 0.315 1.00 93.19 77 GLY A C 1
ATOM 614 O O . GLY A 1 77 ? -4.626 9.792 -0.007 1.00 93.19 77 GLY A O 1
ATOM 615 N N . THR A 1 78 ? -5.324 8.184 1.403 1.00 96.25 78 THR A N 1
ATOM 616 C CA . THR A 1 78 ? -4.169 8.229 2.303 1.00 96.25 78 THR A CA 1
ATOM 617 C C . THR A 1 78 ? -3.380 6.924 2.235 1.00 96.25 78 THR A C 1
ATOM 619 O O . THR A 1 78 ? -3.944 5.833 2.279 1.00 96.25 78 THR A O 1
ATOM 622 N N . VAL A 1 79 ? -2.059 7.026 2.183 1.00 95.75 79 VAL A N 1
ATOM 623 C CA . VAL A 1 79 ? -1.135 5.926 2.444 1.00 95.75 79 VAL A CA 1
ATOM 624 C C . VAL A 1 79 ? -0.560 6.114 3.844 1.00 95.75 79 VAL A C 1
ATOM 626 O O . VAL A 1 79 ? 0.109 7.115 4.108 1.00 95.75 79 VAL A O 1
ATOM 629 N N . ILE A 1 80 ? -0.817 5.158 4.737 1.00 94.06 80 ILE A N 1
ATOM 630 C CA . ILE A 1 80 ? -0.224 5.138 6.077 1.00 94.06 80 ILE A CA 1
ATOM 631 C C . ILE A 1 80 ? 1.063 4.320 6.029 1.00 94.06 80 ILE A C 1
ATOM 633 O O . ILE A 1 80 ? 1.036 3.127 5.734 1.00 94.06 80 ILE A O 1
ATOM 637 N N . VAL A 1 81 ? 2.186 4.952 6.353 1.00 91.50 81 VAL A N 1
ATOM 638 C CA . VAL A 1 81 ? 3.514 4.337 6.390 1.00 91.50 81 VAL A CA 1
ATOM 639 C C . VAL A 1 81 ? 3.800 3.835 7.806 1.00 91.50 81 VAL A C 1
ATOM 641 O O . VAL A 1 81 ? 3.996 4.624 8.729 1.00 91.50 81 VAL A O 1
ATOM 644 N N . GLY A 1 82 ? 3.837 2.515 7.985 1.00 87.12 82 GLY A N 1
ATOM 645 C CA . GLY A 1 82 ? 4.087 1.820 9.249 1.00 87.12 82 GLY A CA 1
ATOM 646 C C . GLY A 1 82 ? 5.556 1.843 9.674 1.00 87.12 82 GLY A C 1
ATOM 647 O O . GLY A 1 82 ? 6.219 0.808 9.668 1.00 87.12 82 GLY A O 1
ATOM 648 N N . ASP A 1 83 ? 6.070 3.018 10.032 1.00 84.19 83 ASP A N 1
ATOM 649 C CA . ASP A 1 83 ? 7.458 3.274 10.451 1.00 84.19 83 ASP A CA 1
ATOM 650 C C . ASP A 1 83 ? 7.717 3.036 11.949 1.00 84.19 83 ASP A C 1
ATOM 652 O O . ASP A 1 83 ? 8.864 3.026 12.398 1.00 84.19 83 ASP A O 1
ATOM 656 N N . VAL A 1 84 ? 6.664 2.784 12.729 1.00 80.75 84 VAL A N 1
ATOM 657 C CA . VAL A 1 84 ? 6.708 2.654 14.193 1.00 80.75 84 VAL A CA 1
ATOM 658 C C . VAL A 1 84 ? 7.744 1.644 14.679 1.00 80.75 84 VAL A C 1
ATOM 660 O O . VAL A 1 84 ? 8.476 1.937 15.621 1.00 80.75 84 VAL A O 1
ATOM 663 N N . ALA A 1 85 ? 7.848 0.469 14.052 1.00 71.19 85 ALA A N 1
ATOM 664 C CA . ALA A 1 85 ? 8.825 -0.543 14.462 1.00 71.19 85 ALA A CA 1
ATOM 665 C C . ALA A 1 85 ? 10.276 -0.077 14.243 1.00 71.19 85 ALA A C 1
ATOM 667 O O . ALA A 1 85 ? 11.152 -0.397 15.045 1.00 71.19 85 ALA A O 1
ATOM 668 N N . SER A 1 86 ? 10.525 0.704 13.189 1.00 71.12 86 SER A N 1
ATOM 669 C CA . SER A 1 86 ? 11.840 1.278 12.890 1.00 71.12 86 SER A CA 1
ATOM 670 C C . SER A 1 86 ? 12.174 2.471 13.785 1.00 71.12 86 SER A C 1
ATOM 672 O O . SER A 1 86 ? 13.341 2.670 14.096 1.00 71.12 86 SER A O 1
ATOM 674 N N . VAL A 1 87 ? 11.167 3.231 14.227 1.00 70.56 87 VAL A N 1
ATOM 675 C CA . VAL A 1 87 ? 11.340 4.394 15.115 1.00 70.56 87 VAL A CA 1
ATOM 676 C C . VAL A 1 87 ? 11.438 3.989 16.592 1.00 70.5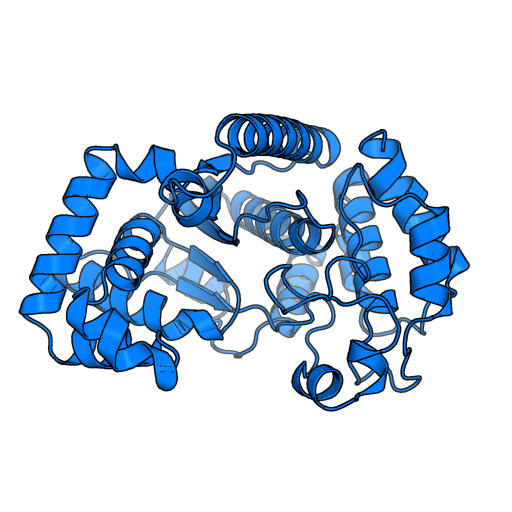6 87 VAL A C 1
ATOM 678 O O . VAL A 1 87 ? 12.232 4.559 17.333 1.00 70.56 87 VAL A O 1
ATOM 681 N N . ARG A 1 88 ? 10.652 3.004 17.052 1.00 71.75 88 ARG A N 1
ATOM 682 C CA . ARG A 1 88 ? 10.622 2.576 18.467 1.00 71.75 88 ARG A CA 1
ATOM 683 C C . ARG A 1 88 ? 11.808 1.686 18.854 1.00 71.75 88 ARG A C 1
ATOM 685 O O . ARG A 1 88 ? 12.110 1.558 20.042 1.00 71.75 88 ARG A O 1
ATOM 692 N N . ASN A 1 89 ? 12.464 1.038 17.893 1.00 64.12 89 ASN A N 1
ATOM 693 C CA . ASN A 1 89 ? 13.543 0.106 18.190 1.00 64.12 89 ASN A CA 1
ATOM 694 C C . ASN A 1 89 ? 14.883 0.839 18.394 1.00 64.12 89 ASN A C 1
ATOM 696 O O . ASN A 1 89 ? 15.570 1.177 17.437 1.00 64.12 89 ASN A O 1
ATOM 700 N N . LYS A 1 90 ? 15.285 1.009 19.661 1.00 55.59 90 LYS A N 1
ATOM 701 C CA . LYS A 1 90 ? 16.536 1.680 20.078 1.00 55.59 90 LYS A CA 1
ATOM 702 C C . LYS A 1 90 ? 17.829 1.030 19.564 1.00 55.59 90 LYS A C 1
ATOM 704 O O . LYS A 1 90 ? 18.892 1.622 19.692 1.00 55.59 90 LYS A O 1
ATOM 709 N N . SER A 1 91 ? 17.761 -0.198 19.045 1.00 56.78 91 SER A N 1
ATOM 710 C CA . SER A 1 91 ? 18.922 -0.894 18.467 1.00 56.78 91 SER A CA 1
ATOM 711 C C . SER A 1 9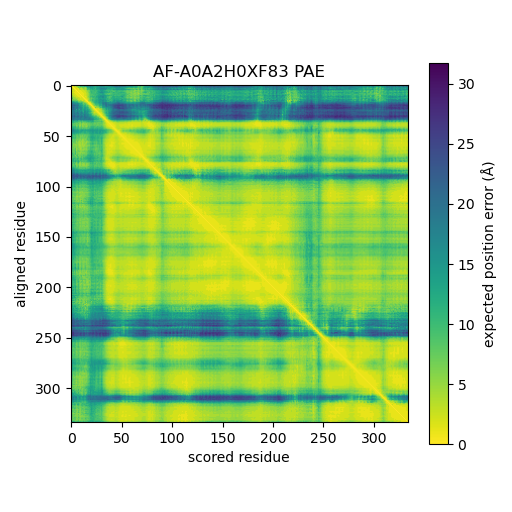1 ? 19.218 -0.497 17.016 1.00 56.78 91 SER A C 1
ATOM 713 O O . SER A 1 91 ? 20.193 -0.973 16.438 1.00 56.78 91 SER A O 1
ATOM 715 N N . VAL A 1 92 ? 18.380 0.355 16.420 1.00 62.44 92 VAL A N 1
ATOM 716 C CA . VAL A 1 92 ? 18.521 0.812 15.038 1.00 62.44 92 VAL A CA 1
ATOM 717 C C . VAL A 1 92 ? 19.242 2.161 15.021 1.00 62.44 92 VAL A C 1
ATOM 719 O O . VAL A 1 92 ? 18.979 3.017 15.860 1.00 62.44 92 VAL A O 1
ATOM 722 N N . ASP A 1 93 ? 20.146 2.347 14.058 1.00 73.75 93 ASP A N 1
ATOM 723 C CA . ASP A 1 93 ? 20.804 3.626 13.773 1.00 73.75 93 ASP A CA 1
ATOM 724 C C . ASP A 1 93 ? 19.759 4.733 13.530 1.00 73.75 93 ASP A C 1
ATOM 726 O O . ASP A 1 93 ? 19.141 4.806 12.463 1.00 73.75 93 ASP A O 1
ATOM 730 N N . GLU A 1 94 ? 19.541 5.585 14.537 1.00 75.62 94 GLU A N 1
ATOM 731 C CA . GLU A 1 94 ? 18.536 6.650 14.498 1.00 75.62 94 GLU A CA 1
ATOM 732 C C . GLU A 1 94 ? 18.776 7.640 13.353 1.00 75.62 94 GLU A C 1
ATOM 734 O O . GLU A 1 94 ? 17.820 8.135 12.746 1.00 75.62 94 GLU A O 1
ATOM 739 N N . GLU A 1 95 ? 20.038 7.944 13.044 1.00 78.94 95 GLU A N 1
ATOM 740 C CA . GLU A 1 95 ? 20.391 8.877 11.976 1.00 78.94 95 GLU A CA 1
ATOM 741 C C . GLU A 1 95 ? 20.129 8.245 10.605 1.00 78.94 95 GLU A C 1
ATOM 743 O O . GLU A 1 95 ? 19.507 8.868 9.735 1.00 78.94 95 GLU A O 1
ATOM 748 N N . GLY A 1 96 ? 20.494 6.971 10.446 1.00 79.12 96 GLY A N 1
ATOM 749 C CA . GLY A 1 96 ? 20.155 6.163 9.277 1.00 79.12 96 GLY A CA 1
ATOM 750 C C . GLY A 1 96 ? 18.646 6.084 9.025 1.00 79.12 96 GLY A C 1
ATOM 751 O O . GLY A 1 96 ? 18.198 6.297 7.892 1.00 79.12 96 GLY A O 1
ATOM 752 N N . VAL A 1 97 ? 17.842 5.861 10.073 1.00 78.38 97 VAL A N 1
ATOM 753 C CA . VAL A 1 97 ? 16.370 5.829 9.980 1.00 78.38 97 VAL A CA 1
ATOM 754 C C . VAL A 1 97 ? 15.819 7.189 9.565 1.00 78.38 97 VAL A C 1
ATOM 756 O O . VAL A 1 97 ? 15.049 7.254 8.607 1.00 78.38 97 VAL A O 1
ATOM 759 N N . LYS A 1 98 ? 16.241 8.286 10.207 1.00 81.81 98 LYS A N 1
ATOM 760 C CA . LYS A 1 98 ? 15.789 9.645 9.850 1.00 81.81 98 LYS A CA 1
ATOM 761 C C . LYS A 1 98 ? 16.134 9.999 8.404 1.00 81.81 98 LYS A C 1
ATOM 763 O O . LYS A 1 98 ? 15.292 10.537 7.683 1.00 81.81 98 LYS A O 1
ATOM 768 N N . LYS A 1 99 ? 17.342 9.653 7.949 1.00 84.75 99 LYS A N 1
ATOM 769 C CA . LYS A 1 99 ? 17.773 9.868 6.562 1.00 84.75 99 LYS A CA 1
ATOM 770 C C . LYS A 1 99 ? 16.920 9.074 5.575 1.00 84.75 99 LYS A C 1
ATOM 772 O O . LYS A 1 99 ? 16.543 9.612 4.536 1.00 84.75 99 LYS A O 1
ATOM 777 N N . GLN A 1 100 ? 16.606 7.817 5.881 1.00 83.69 100 GLN A N 1
ATOM 778 C CA . GLN A 1 100 ? 15.780 6.981 5.011 1.00 83.69 100 GLN A CA 1
ATOM 779 C C . GLN A 1 100 ? 14.313 7.435 4.996 1.00 83.69 100 GLN A C 1
ATOM 781 O O . GLN A 1 100 ? 13.713 7.453 3.924 1.00 83.69 100 GLN A O 1
ATOM 786 N N . ILE A 1 101 ? 13.769 7.894 6.130 1.00 85.38 101 ILE A N 1
ATOM 787 C CA . ILE A 1 101 ? 12.450 8.540 6.191 1.00 85.38 101 ILE A CA 1
ATOM 788 C C . ILE A 1 101 ? 12.428 9.766 5.277 1.00 85.38 101 ILE A C 1
ATOM 790 O O . ILE A 1 101 ? 11.549 9.863 4.429 1.00 85.38 101 ILE A O 1
ATOM 794 N N . SER A 1 102 ? 13.412 10.662 5.400 1.00 88.25 102 SER A N 1
ATOM 795 C CA . SER A 1 102 ? 13.493 11.873 4.572 1.00 88.25 102 SER A CA 1
ATOM 796 C C . SER A 1 102 ? 13.521 11.541 3.074 1.00 88.25 102 SER A C 1
ATOM 798 O O . SER A 1 102 ? 12.710 12.058 2.306 1.00 88.25 102 SER A O 1
ATOM 800 N N . LYS A 1 103 ? 14.369 10.583 2.673 1.00 89.56 103 LYS A N 1
ATOM 801 C CA . LYS A 1 103 ? 14.436 10.092 1.287 1.00 89.56 103 LYS A CA 1
ATOM 802 C C . LYS A 1 103 ? 13.116 9.491 0.801 1.00 89.56 103 LYS A C 1
ATOM 804 O O . LYS A 1 103 ? 12.726 9.720 -0.340 1.00 89.56 103 LYS A O 1
ATOM 809 N N . ASN A 1 104 ? 12.433 8.715 1.644 1.00 89.00 104 ASN A N 1
ATOM 810 C CA . ASN A 1 104 ? 11.144 8.125 1.288 1.00 89.00 104 ASN A CA 1
ATOM 811 C C . ASN A 1 104 ? 10.076 9.211 1.107 1.00 89.00 104 ASN A C 1
ATOM 813 O O . ASN A 1 104 ? 9.349 9.166 0.119 1.00 89.00 104 ASN A O 1
ATOM 817 N N . THR A 1 105 ? 10.022 10.208 1.994 1.00 90.94 105 THR A N 1
ATOM 818 C CA . THR A 1 105 ? 9.093 11.345 1.888 1.00 90.94 105 THR A CA 1
ATOM 819 C C . THR A 1 105 ? 9.330 12.158 0.613 1.00 90.94 105 THR A C 1
ATOM 821 O O . THR A 1 105 ? 8.375 12.531 -0.074 1.00 90.94 105 THR A O 1
ATOM 824 N N . GLU A 1 106 ? 10.594 12.410 0.259 1.00 93.75 106 GLU A N 1
ATOM 825 C CA . GLU A 1 106 ? 10.959 13.089 -0.990 1.00 93.75 106 GLU A CA 1
ATOM 826 C C . GLU A 1 106 ? 10.505 12.278 -2.212 1.00 93.75 106 GLU A C 1
ATOM 828 O O . GLU A 1 106 ? 9.826 12.808 -3.094 1.00 93.75 106 GLU A O 1
ATOM 833 N N . MET A 1 107 ? 10.788 10.971 -2.226 1.00 94.62 107 MET A N 1
ATOM 834 C CA . MET A 1 107 ? 10.367 10.072 -3.302 1.00 94.62 107 MET A CA 1
ATOM 835 C C . MET A 1 107 ? 8.841 10.009 -3.442 1.00 94.62 107 MET A C 1
ATOM 837 O O . MET A 1 107 ? 8.320 10.089 -4.550 1.00 94.62 107 MET A O 1
ATOM 841 N N . GLN A 1 108 ? 8.108 9.904 -2.333 1.00 95.00 108 GLN A N 1
ATOM 842 C CA . GLN A 1 108 ? 6.641 9.905 -2.311 1.00 95.00 108 GLN A CA 1
ATOM 843 C C . GLN A 1 108 ? 6.068 11.211 -2.871 1.00 95.00 108 GLN A C 1
ATOM 845 O O . GLN A 1 108 ? 5.155 11.183 -3.696 1.00 95.00 108 GLN A O 1
ATOM 850 N N . SER A 1 109 ? 6.655 12.351 -2.494 1.00 95.00 109 SER A N 1
ATOM 851 C CA . SER A 1 109 ? 6.279 13.661 -3.035 1.00 95.00 109 SER A CA 1
ATOM 852 C C . SER A 1 109 ? 6.526 13.734 -4.544 1.00 95.00 109 SER A C 1
ATOM 854 O O . SER A 1 109 ? 5.662 14.195 -5.294 1.00 95.00 109 SER A O 1
ATOM 856 N N . LYS A 1 110 ? 7.670 13.210 -5.004 1.00 96.31 110 LYS A N 1
ATOM 857 C CA . LYS A 1 110 ? 8.012 13.123 -6.429 1.00 96.31 110 LYS A CA 1
ATOM 858 C C . LYS A 1 110 ? 7.029 12.241 -7.195 1.00 96.31 110 LYS A C 1
ATOM 860 O O . LYS A 1 110 ? 6.522 12.661 -8.226 1.00 96.31 110 LYS A O 1
ATOM 865 N N . ILE A 1 111 ? 6.680 11.072 -6.657 1.00 96.38 111 ILE A N 1
ATOM 866 C CA . ILE A 1 111 ? 5.661 10.177 -7.223 1.00 96.38 111 ILE A CA 1
ATOM 867 C C . ILE A 1 111 ? 4.322 10.911 -7.368 1.00 96.38 111 ILE A C 1
ATOM 869 O O . ILE A 1 111 ? 3.726 10.876 -8.446 1.00 96.38 111 ILE A O 1
ATOM 873 N N . CYS A 1 112 ? 3.860 11.618 -6.331 1.00 95.75 112 CYS A N 1
ATOM 874 C CA . CYS A 1 112 ? 2.621 12.388 -6.426 1.00 95.75 112 CYS A CA 1
ATOM 875 C C . CYS A 1 112 ? 2.663 13.440 -7.529 1.00 95.75 112 CYS A C 1
ATOM 877 O O . CYS A 1 112 ? 1.705 13.549 -8.294 1.00 95.75 112 CYS A O 1
ATOM 879 N N . ALA A 1 113 ? 3.761 14.190 -7.630 1.00 96.38 113 ALA A N 1
ATOM 880 C CA . ALA A 1 113 ? 3.921 15.221 -8.646 1.00 96.38 113 ALA A CA 1
ATOM 881 C C . ALA A 1 113 ? 3.971 14.627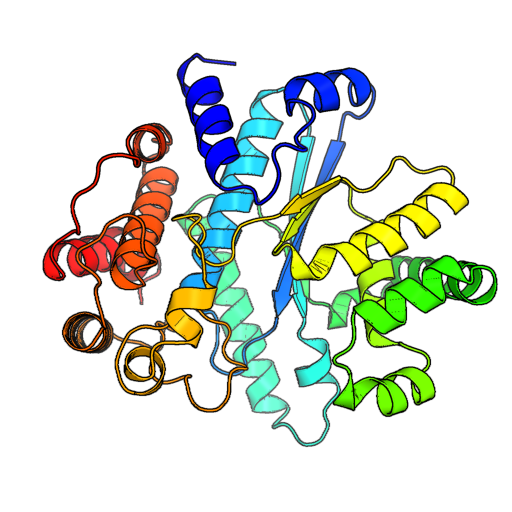 -10.065 1.00 96.38 113 ALA A C 1
ATOM 883 O O . ALA A 1 113 ? 3.206 15.045 -10.938 1.00 96.38 113 ALA A O 1
ATOM 884 N N . THR A 1 114 ? 4.817 13.617 -10.281 1.00 97.12 114 THR A N 1
ATOM 885 C CA . THR A 1 114 ? 5.052 12.980 -11.584 1.00 97.12 114 THR A CA 1
ATOM 886 C C . THR A 1 114 ? 3.792 12.313 -12.130 1.00 97.12 114 THR A C 1
ATOM 888 O O . THR A 1 114 ? 3.411 12.549 -13.278 1.00 97.12 114 THR A O 1
ATOM 891 N N . TYR A 1 115 ? 3.103 11.518 -11.308 1.00 95.75 115 TYR A N 1
ATOM 892 C CA . TYR A 1 115 ? 1.918 10.760 -11.735 1.00 95.75 115 TYR A CA 1
ATOM 893 C C . TYR A 1 115 ? 0.598 11.467 -11.422 1.00 95.75 115 TYR A C 1
ATOM 895 O O . TYR A 1 115 ? -0.470 10.909 -11.670 1.00 95.75 115 TYR A O 1
ATOM 903 N N . ARG A 1 116 ? 0.661 12.696 -10.890 1.00 92.06 116 ARG A N 1
ATOM 904 C CA . ARG A 1 116 ? -0.497 13.532 -10.530 1.00 92.06 116 ARG A CA 1
ATOM 905 C C . ARG A 1 116 ? -1.479 12.807 -9.612 1.00 92.06 116 ARG A C 1
ATOM 907 O O . ARG A 1 116 ? -2.694 12.948 -9.750 1.00 92.06 116 ARG A O 1
ATOM 914 N N . THR A 1 117 ? -0.953 12.017 -8.681 1.00 90.00 117 THR A N 1
ATOM 915 C CA . THR A 1 117 ? -1.787 11.296 -7.721 1.00 90.00 117 THR A CA 1
ATOM 916 C C . THR A 1 117 ? -2.214 12.251 -6.613 1.00 90.00 117 THR A C 1
ATOM 918 O O . THR A 1 117 ? -1.362 12.895 -6.004 1.00 90.00 117 THR A O 1
ATOM 921 N N . ALA A 1 118 ? -3.504 12.297 -6.286 1.00 88.19 118 ALA A N 1
ATOM 922 C CA . ALA A 1 118 ? -4.025 13.075 -5.158 1.00 88.19 118 ALA A CA 1
ATOM 923 C C . ALA A 1 118 ? -3.888 12.326 -3.814 1.00 88.19 118 ALA A C 1
ATOM 925 O O . ALA A 1 118 ? -4.804 12.338 -2.993 1.00 88.19 118 ALA A O 1
ATOM 926 N N . LEU A 1 119 ? -2.775 11.612 -3.623 1.00 94.06 119 LEU A N 1
ATOM 927 C CA . LEU A 1 119 ? -2.528 10.810 -2.429 1.00 94.06 119 LEU A CA 1
ATOM 928 C C . LEU A 1 119 ? -1.878 11.651 -1.334 1.00 94.06 119 LEU A C 1
ATOM 930 O O . LEU A 1 119 ? -1.001 12.473 -1.596 1.00 94.06 119 LEU A O 1
ATOM 934 N N . LYS A 1 120 ? -2.281 11.396 -0.092 1.00 95.19 120 LYS A N 1
ATOM 935 C CA . LYS A 1 120 ? -1.609 11.881 1.110 1.00 95.19 120 LYS A CA 1
ATOM 936 C C . LYS A 1 120 ? -0.764 10.758 1.698 1.00 95.19 120 LYS A C 1
ATOM 938 O O . LYS A 1 120 ? -1.243 9.637 1.809 1.00 95.19 120 LYS A O 1
ATOM 943 N N . PHE A 1 121 ? 0.451 11.064 2.129 1.00 94.94 121 PHE A N 1
ATOM 944 C CA . PHE A 1 121 ? 1.280 10.136 2.893 1.00 94.94 121 PHE A CA 1
ATOM 945 C C . PHE A 1 121 ? 1.310 10.569 4.354 1.00 94.94 121 PHE A C 1
ATOM 947 O O . PHE A 1 121 ? 1.581 11.732 4.653 1.00 94.94 121 PHE A O 1
ATOM 954 N N . GLU A 1 122 ? 1.014 9.646 5.263 1.00 94.12 122 GLU A N 1
ATOM 955 C CA . GLU A 1 122 ? 1.065 9.878 6.706 1.00 94.12 122 GLU A CA 1
ATOM 956 C C . GLU A 1 122 ? 1.911 8.800 7.368 1.00 94.12 122 GLU A C 1
ATOM 958 O O . GLU A 1 122 ? 1.784 7.618 7.055 1.00 94.12 122 GLU A O 1
ATOM 963 N N . ARG A 1 123 ? 2.779 9.188 8.301 1.00 91.44 123 ARG A N 1
ATOM 964 C CA . ARG A 1 123 ? 3.553 8.223 9.082 1.00 91.44 123 ARG A CA 1
ATOM 965 C C . ARG A 1 123 ? 2.744 7.769 10.281 1.00 91.44 123 ARG A C 1
ATOM 967 O O . ARG A 1 123 ? 2.128 8.578 10.973 1.00 91.44 123 ARG A O 1
ATOM 974 N N . MET A 1 124 ? 2.783 6.473 10.550 1.00 91.50 124 MET A N 1
ATOM 975 C CA . MET A 1 124 ? 2.111 5.878 11.697 1.00 91.50 124 MET A CA 1
ATOM 976 C C . MET A 1 124 ? 2.656 6.457 13.011 1.00 91.50 124 MET A C 1
ATOM 978 O O . MET A 1 124 ? 1.877 6.750 13.915 1.00 91.50 124 MET A O 1
ATOM 982 N N . SER A 1 125 ? 3.969 6.706 13.085 1.00 89.25 125 SER A N 1
ATOM 983 C CA . SER A 1 125 ? 4.610 7.363 14.229 1.00 89.25 125 SER A CA 1
ATOM 984 C C . SER A 1 125 ? 4.051 8.762 14.519 1.00 89.25 125 SER A C 1
ATOM 986 O O . SER A 1 125 ? 3.777 9.073 15.675 1.00 89.25 125 SER A O 1
ATOM 988 N N . ASP A 1 126 ? 3.807 9.574 13.488 1.00 91.19 126 ASP A N 1
ATOM 989 C CA . ASP A 1 126 ? 3.222 10.913 13.640 1.00 91.19 126 ASP A CA 1
ATOM 990 C C . ASP A 1 126 ? 1.756 10.836 14.085 1.00 91.19 126 ASP A C 1
ATOM 992 O O . ASP A 1 126 ? 1.315 11.586 14.959 1.00 91.19 126 ASP A O 1
ATOM 996 N N . LEU A 1 127 ? 0.993 9.906 13.500 1.00 92.62 127 LEU A N 1
ATOM 997 C CA . LEU A 1 127 ? -0.424 9.724 13.818 1.00 92.62 127 LEU A CA 1
ATOM 998 C C . LEU A 1 127 ? -0.635 9.330 15.279 1.00 92.62 127 LEU A C 1
ATOM 1000 O O . LEU A 1 127 ? -1.591 9.797 15.902 1.00 92.62 127 LEU A O 1
ATOM 1004 N N . PHE A 1 128 ? 0.266 8.527 15.841 1.00 92.25 128 PHE A N 1
ATOM 1005 C CA . PHE A 1 128 ? 0.167 8.037 17.213 1.00 92.25 128 PHE A CA 1
ATOM 1006 C C . PHE A 1 128 ? 0.203 9.137 18.272 1.00 92.25 128 PHE A C 1
ATOM 1008 O O . PHE A 1 128 ? -0.365 8.975 19.356 1.00 92.25 128 PHE A O 1
ATOM 1015 N N . GLU A 1 129 ? 0.816 10.277 17.957 1.00 90.75 129 GLU A N 1
ATOM 1016 C CA . GLU A 1 129 ? 0.891 11.392 18.892 1.00 90.75 129 GLU A CA 1
ATOM 1017 C C . GLU A 1 129 ? -0.363 12.264 18.914 1.00 90.75 129 GLU A C 1
ATOM 1019 O O . GLU A 1 129 ? -0.580 13.012 19.875 1.00 90.75 129 GLU A O 1
ATOM 1024 N N . THR A 1 130 ? -1.233 12.120 17.915 1.00 95.12 130 THR A N 1
ATOM 1025 C CA . THR A 1 130 ? -2.451 12.922 17.792 1.00 95.12 130 THR A CA 1
ATOM 1026 C C . THR A 1 130 ? -3.495 12.560 18.851 1.00 95.12 130 THR A C 1
ATOM 1028 O O . THR A 1 130 ? -3.657 11.402 19.245 1.00 95.12 130 THR A O 1
ATOM 1031 N N . SER A 1 131 ? -4.260 13.559 19.299 1.00 95.19 131 SER A N 1
ATOM 1032 C CA . SER A 1 131 ? -5.397 13.343 20.205 1.00 95.19 131 SER A CA 1
ATOM 1033 C C . SER A 1 131 ? -6.461 12.445 19.574 1.00 95.19 131 SER A C 1
ATOM 1035 O O . SER A 1 131 ? -6.995 11.568 20.248 1.00 95.19 131 SER A O 1
ATOM 1037 N N . THR A 1 132 ? -6.711 12.605 18.271 1.00 94.62 132 THR A N 1
ATOM 1038 C CA . THR A 1 132 ? -7.659 11.785 17.508 1.00 94.62 132 THR A CA 1
ATOM 1039 C C . THR A 1 132 ? -7.295 10.304 17.543 1.00 94.62 132 THR A C 1
ATOM 1041 O O . THR A 1 132 ? -8.167 9.470 17.778 1.00 94.62 132 THR A O 1
ATOM 1044 N N . PHE A 1 133 ? -6.017 9.959 17.358 1.00 95.81 133 PHE A N 1
ATOM 1045 C CA . PHE A 1 133 ? -5.578 8.570 17.470 1.00 95.81 133 PHE A CA 1
ATOM 1046 C C . PHE A 1 133 ? -5.704 8.045 18.901 1.00 95.81 133 PHE A C 1
ATOM 1048 O O . PHE A 1 133 ? -6.233 6.956 19.106 1.00 95.81 133 PHE A O 1
ATOM 1055 N N . LYS A 1 134 ? -5.261 8.822 19.898 1.00 96.38 134 LYS A N 1
ATOM 1056 C CA . LYS A 1 134 ? -5.335 8.432 21.316 1.00 96.38 134 LYS A CA 1
ATOM 1057 C C . LYS A 1 134 ? -6.783 8.151 21.747 1.00 96.38 134 LYS A C 1
ATOM 1059 O O . LYS A 1 134 ? -7.036 7.159 22.429 1.00 96.38 134 LYS A O 1
ATOM 1064 N N . GLU A 1 135 ? -7.739 8.957 21.286 1.00 96.94 135 GLU A N 1
ATOM 1065 C CA . GLU A 1 135 ? -9.174 8.737 21.504 1.00 96.94 135 GLU A CA 1
ATOM 1066 C C . GLU A 1 135 ? -9.694 7.493 20.766 1.00 96.94 135 GLU A C 1
ATOM 1068 O O . GLU A 1 135 ? -10.416 6.677 21.347 1.00 96.94 135 GLU A O 1
ATOM 1073 N N . ALA A 1 136 ? -9.316 7.307 19.497 1.00 96.94 136 ALA A N 1
ATOM 1074 C CA . ALA A 1 136 ? -9.686 6.116 18.736 1.00 96.94 136 ALA A CA 1
ATOM 1075 C C . ALA A 1 136 ? -9.170 4.839 19.418 1.00 96.94 136 ALA A C 1
ATOM 1077 O O . ALA A 1 136 ? -9.936 3.901 19.624 1.00 96.94 136 ALA A O 1
ATOM 1078 N N . LEU A 1 137 ? -7.909 4.829 19.856 1.00 97.62 137 LEU A N 1
ATOM 1079 C CA . LEU A 1 137 ? -7.299 3.701 20.555 1.00 97.62 137 LEU A CA 1
ATOM 1080 C C . LEU A 1 137 ? -7.975 3.418 21.901 1.00 97.62 137 LEU A C 1
ATOM 1082 O O . LEU A 1 137 ? -8.208 2.255 22.228 1.00 97.62 137 LEU A O 1
ATOM 1086 N N . ALA A 1 138 ? -8.337 4.450 22.666 1.00 97.56 138 ALA A N 1
ATOM 1087 C CA . ALA A 1 138 ? -9.091 4.277 23.906 1.00 97.56 138 ALA A CA 1
ATOM 1088 C C . ALA A 1 138 ? -10.453 3.605 23.653 1.00 97.56 138 ALA A C 1
ATOM 1090 O O . ALA A 1 138 ? -10.820 2.662 24.355 1.00 97.56 138 ALA A O 1
ATOM 1091 N N . ASN A 1 139 ? -11.168 4.026 22.604 1.00 97.56 139 ASN A N 1
ATOM 1092 C CA . ASN A 1 139 ? -12.426 3.398 22.195 1.00 97.56 139 ASN A CA 1
ATOM 1093 C C . ASN A 1 139 ? -12.233 1.940 21.761 1.00 97.56 139 ASN A C 1
ATOM 1095 O O . ASN A 1 139 ? -13.003 1.075 22.172 1.00 97.56 139 ASN A O 1
ATOM 1099 N N . VAL A 1 140 ? -11.197 1.660 20.967 1.00 97.94 140 VAL A N 1
ATOM 1100 C CA . VAL A 1 140 ? -10.841 0.301 20.532 1.00 97.94 140 VAL A CA 1
ATOM 1101 C C . VAL A 1 140 ? -10.562 -0.597 21.736 1.00 97.94 140 VAL A C 1
ATOM 1103 O O . VAL A 1 140 ? -11.135 -1.678 21.820 1.00 97.94 140 VAL A O 1
ATOM 1106 N N . ARG A 1 141 ? -9.747 -0.142 22.696 1.00 97.75 141 ARG A N 1
ATOM 1107 C CA . ARG A 1 141 ? -9.422 -0.897 23.919 1.00 97.75 141 ARG A CA 1
ATOM 1108 C C . ARG A 1 141 ? -10.650 -1.175 24.777 1.00 97.75 141 ARG A C 1
ATOM 1110 O O . ARG A 1 141 ? -10.811 -2.293 25.256 1.00 97.75 141 ARG A O 1
ATOM 1117 N N . ARG A 1 142 ? -11.535 -0.187 24.928 1.00 97.44 142 ARG A N 1
ATOM 1118 C CA . ARG A 1 142 ? -12.802 -0.361 25.647 1.00 97.44 142 ARG A CA 1
ATOM 1119 C C . ARG A 1 142 ? -13.647 -1.463 25.002 1.00 97.44 142 ARG A C 1
ATOM 1121 O O . ARG A 1 142 ? -14.008 -2.422 25.674 1.00 97.44 142 ARG A O 1
ATOM 1128 N N . VAL A 1 143 ? -13.890 -1.375 23.692 1.00 96.94 143 VAL A N 1
ATOM 1129 C CA . VAL A 1 143 ? -14.672 -2.386 22.955 1.00 96.94 143 VAL A CA 1
ATOM 1130 C C . VAL A 1 143 ? -13.997 -3.758 22.997 1.00 96.94 143 VAL A C 1
ATOM 1132 O O . VAL A 1 143 ? -14.683 -4.762 23.157 1.00 96.94 143 VAL A O 1
ATOM 1135 N N . PHE A 1 144 ? -12.667 -3.810 22.908 1.00 96.94 144 PHE A N 1
ATOM 1136 C CA . PHE A 1 144 ? -11.892 -5.045 23.016 1.00 96.94 144 PHE A CA 1
ATOM 1137 C C . PHE A 1 144 ? -12.097 -5.733 24.370 1.00 96.94 144 PHE A C 1
ATOM 1139 O O . PHE A 1 144 ? -12.379 -6.926 24.409 1.00 96.94 144 PHE A O 1
ATOM 1146 N N . SER A 1 145 ? -12.045 -4.975 25.471 1.00 95.62 145 SER A N 1
ATOM 1147 C CA . SER A 1 145 ? -12.264 -5.513 26.823 1.00 95.62 145 SER A CA 1
ATOM 1148 C C . SER A 1 145 ? -13.687 -6.038 27.063 1.00 95.62 145 SER A C 1
ATOM 1150 O O . SER A 1 145 ? -13.903 -6.862 27.946 1.00 95.62 145 SER A O 1
ATOM 1152 N N . GLU A 1 146 ? -14.652 -5.578 26.266 1.00 95.06 146 GLU A N 1
ATOM 1153 C CA . GLU A 1 146 ? -16.072 -5.924 26.376 1.00 95.06 146 GLU A CA 1
ATOM 1154 C C . GLU A 1 146 ? -16.506 -7.010 25.367 1.00 95.06 146 GLU A C 1
ATOM 1156 O O . GLU A 1 146 ? -17.618 -7.529 25.468 1.00 95.06 146 GLU A O 1
ATOM 1161 N N . SER A 1 147 ? -15.667 -7.353 24.378 1.00 95.38 147 SER A N 1
ATOM 1162 C CA . SER A 1 147 ? -16.052 -8.180 23.227 1.00 95.38 147 SER A CA 1
ATOM 1163 C C . SER A 1 147 ? -15.151 -9.399 23.044 1.00 95.38 147 SER A C 1
ATOM 1165 O O . SER A 1 147 ? -14.039 -9.304 22.524 1.00 95.38 147 SER A O 1
ATOM 1167 N N . HIS A 1 148 ? -15.687 -10.578 23.370 1.00 95.00 148 HIS A N 1
ATOM 1168 C CA . HIS A 1 148 ? -15.004 -11.851 23.123 1.00 95.00 148 HIS A CA 1
ATOM 1169 C C . HIS A 1 148 ? -14.727 -12.080 21.628 1.00 95.00 148 HIS A C 1
ATOM 1171 O O . HIS A 1 148 ? -13.646 -12.525 21.260 1.00 95.00 148 HIS A O 1
ATOM 1177 N N . GLU A 1 149 ? -15.653 -11.670 20.751 1.00 96.56 149 GLU A N 1
ATOM 1178 C CA . GLU A 1 149 ? -15.454 -11.745 19.297 1.00 96.56 149 GLU A CA 1
ATOM 1179 C C . GLU A 1 149 ? -14.226 -10.935 18.846 1.00 96.56 149 GLU A C 1
ATOM 1181 O O . GLU A 1 149 ? -13.497 -11.348 17.943 1.00 96.56 149 GLU A O 1
ATOM 1186 N N . MET A 1 150 ? -13.974 -9.781 19.472 1.00 95.56 150 MET A N 1
ATOM 1187 C CA . MET A 1 150 ? -12.832 -8.939 19.124 1.00 95.56 150 MET A CA 1
ATOM 1188 C C . MET A 1 150 ? -11.507 -9.558 19.589 1.00 95.56 150 MET A C 1
ATOM 1190 O O . MET A 1 150 ? -10.527 -9.491 18.848 1.00 95.56 150 MET A O 1
ATOM 1194 N N . ALA A 1 151 ? -11.493 -10.210 20.756 1.00 94.00 151 ALA A N 1
ATOM 1195 C CA . ALA A 1 151 ? -10.349 -10.989 21.234 1.00 94.00 151 ALA A CA 1
ATOM 1196 C C . ALA A 1 151 ? -10.010 -12.151 20.283 1.00 94.00 151 ALA A C 1
ATOM 1198 O O . ALA A 1 151 ? -8.874 -12.255 19.817 1.00 94.00 151 ALA A O 1
ATOM 1199 N N . ASP A 1 152 ? -11.012 -12.939 19.881 1.00 95.31 152 ASP A N 1
ATOM 1200 C CA . ASP A 1 152 ? -10.840 -14.051 18.936 1.00 95.31 152 ASP A CA 1
ATOM 1201 C C . ASP A 1 152 ? -10.307 -13.595 17.571 1.00 95.31 152 ASP A C 1
ATOM 1203 O O . ASP A 1 152 ? -9.561 -14.309 16.892 1.00 95.31 152 ASP A O 1
ATOM 1207 N N . LEU A 1 153 ? -10.734 -12.417 17.108 1.00 95.94 153 LEU A N 1
ATOM 1208 C CA . LEU A 1 153 ? -10.238 -11.840 15.862 1.00 95.94 153 LEU A CA 1
ATOM 1209 C C . LEU A 1 153 ? -8.795 -11.351 16.000 1.00 95.94 153 LEU A C 1
ATOM 1211 O O . LEU A 1 153 ? -8.028 -11.549 15.058 1.00 95.94 153 LEU A O 1
ATOM 1215 N N . ALA A 1 154 ? -8.419 -10.768 17.142 1.00 94.06 154 ALA A N 1
ATOM 1216 C CA . ALA A 1 154 ? -7.055 -10.316 17.407 1.00 94.06 154 ALA A CA 1
ATOM 1217 C C . ALA A 1 154 ? -6.059 -11.484 17.431 1.00 94.06 154 ALA A C 1
ATOM 1219 O O . ALA A 1 154 ? -4.978 -11.377 16.861 1.00 94.06 154 ALA A O 1
ATOM 1220 N N . GLU A 1 155 ? -6.432 -12.642 17.976 1.00 93.38 155 GLU A N 1
ATOM 1221 C CA . GLU A 1 155 ? -5.589 -13.841 17.882 1.00 93.38 155 GLU A CA 1
ATOM 1222 C C . GLU A 1 155 ? -5.351 -14.264 16.423 1.00 93.38 155 GLU A C 1
ATOM 1224 O O . GLU A 1 155 ? -4.242 -14.636 16.037 1.00 93.38 155 GLU A O 1
ATOM 1229 N N . LYS A 1 156 ? -6.367 -14.144 15.561 1.00 91.31 156 LYS A N 1
ATOM 1230 C CA . LYS A 1 156 ? -6.270 -14.514 14.137 1.00 91.31 156 LYS A CA 1
ATOM 1231 C C . LYS A 1 156 ? -5.427 -13.548 13.300 1.00 91.31 156 LYS A C 1
ATOM 1233 O O . LYS A 1 156 ? -5.180 -13.847 12.129 1.00 91.31 156 LYS A O 1
ATOM 1238 N N . THR A 1 157 ? -5.009 -12.399 13.833 1.00 87.06 157 THR A N 1
ATOM 1239 C CA . THR A 1 157 ? -4.072 -11.496 13.139 1.00 87.06 157 THR A CA 1
ATOM 1240 C C . THR A 1 157 ? -2.610 -11.864 13.392 1.00 87.06 157 THR A C 1
ATOM 1242 O O . THR A 1 157 ? -1.719 -11.389 12.685 1.00 87.06 157 THR A O 1
ATOM 1245 N N . VAL A 1 158 ? -2.350 -12.738 14.366 1.00 83.19 158 VAL A N 1
ATOM 1246 C CA . VAL A 1 158 ? -1.013 -13.068 14.850 1.00 83.19 158 VAL A CA 1
ATOM 1247 C C . VAL A 1 158 ? -0.589 -14.454 14.357 1.00 83.19 158 VAL A C 1
ATOM 1249 O O . VAL A 1 158 ? -1.374 -15.399 14.282 1.00 83.19 158 VAL A O 1
ATOM 1252 N N . LEU A 1 159 ? 0.695 -14.607 14.019 1.00 78.75 159 LEU A N 1
ATOM 1253 C CA . LEU A 1 159 ? 1.258 -15.922 13.704 1.00 78.75 159 LEU A CA 1
ATOM 1254 C C . LEU A 1 159 ? 1.215 -16.823 14.943 1.00 78.75 159 LEU A C 1
ATOM 1256 O O . LEU A 1 159 ? 1.598 -16.396 16.028 1.00 78.75 159 LEU A O 1
ATOM 1260 N N . LYS A 1 160 ? 0.845 -18.101 14.783 1.00 83.75 160 LYS A N 1
ATOM 1261 C CA . LYS A 1 160 ? 0.682 -19.038 15.914 1.00 83.75 160 LYS A CA 1
ATOM 1262 C C . LYS A 1 160 ? 1.880 -19.079 16.872 1.00 83.75 160 LYS A C 1
ATOM 1264 O O . LYS A 1 160 ? 1.698 -19.147 18.080 1.00 83.75 160 LYS A O 1
ATOM 1269 N N . ASN A 1 161 ? 3.101 -18.998 16.345 1.00 81.44 161 ASN A N 1
ATOM 1270 C CA . ASN A 1 161 ? 4.336 -19.006 17.135 1.00 81.44 161 ASN A CA 1
ATOM 1271 C C . ASN A 1 161 ? 4.629 -17.687 17.880 1.00 81.44 161 ASN A C 1
ATOM 1273 O O . ASN A 1 161 ? 5.547 -17.656 18.693 1.00 81.44 161 ASN A O 1
ATOM 1277 N N . LYS A 1 162 ? 3.876 -16.615 17.611 1.00 84.81 162 LYS A N 1
ATOM 1278 C CA . LYS A 1 162 ? 3.959 -15.312 18.287 1.00 84.81 162 LYS A CA 1
ATOM 1279 C C . LYS A 1 162 ? 2.771 -15.024 19.209 1.00 84.81 162 LYS A C 1
ATOM 1281 O O . LYS A 1 162 ? 2.814 -14.040 19.936 1.00 84.81 162 LYS A O 1
ATOM 1286 N N . LEU A 1 163 ? 1.744 -15.881 19.226 1.00 89.50 163 LEU A N 1
ATOM 1287 C CA . LEU A 1 163 ? 0.508 -15.653 19.989 1.00 89.50 163 LEU A CA 1
ATOM 1288 C C . LEU A 1 163 ? 0.751 -15.366 21.468 1.00 89.50 163 LEU A C 1
ATOM 1290 O O . LEU A 1 163 ? 0.186 -14.420 21.997 1.00 89.50 163 LEU A O 1
ATOM 1294 N N . LYS A 1 164 ? 1.621 -16.142 22.125 1.00 92.25 164 LYS A N 1
ATOM 1295 C CA . LYS A 1 164 ? 1.932 -15.934 23.544 1.00 92.25 164 LYS A CA 1
ATOM 1296 C C . LYS A 1 164 ? 2.508 -14.536 23.799 1.00 92.25 164 LYS A C 1
ATOM 1298 O O . LYS A 1 164 ? 2.030 -13.837 24.680 1.00 92.25 164 LYS A O 1
ATOM 1303 N N . GLN A 1 165 ? 3.489 -14.131 22.993 1.00 90.12 165 GLN A N 1
ATOM 1304 C CA . GLN A 1 165 ? 4.125 -12.819 23.102 1.00 90.12 165 GLN A CA 1
ATOM 1305 C C . GLN A 1 165 ? 3.122 -11.684 22.858 1.00 90.12 165 GLN A C 1
ATOM 1307 O O . GLN A 1 165 ? 3.098 -10.712 23.604 1.00 90.12 165 GLN A O 1
ATOM 1312 N N . GLU A 1 166 ? 2.290 -11.798 21.822 1.00 89.38 166 GLU A N 1
ATOM 1313 C CA . GLU A 1 166 ? 1.290 -10.770 21.510 1.00 89.38 166 GLU A CA 1
ATOM 1314 C C . GLU A 1 166 ? 0.176 -10.718 22.560 1.00 89.38 166 GLU A C 1
ATOM 1316 O O . GLU A 1 166 ? -0.279 -9.633 22.900 1.00 89.38 166 GLU A O 1
ATOM 1321 N N . SER A 1 167 ? -0.219 -11.858 23.133 1.00 91.50 167 SER A N 1
ATOM 1322 C CA . SER A 1 167 ? -1.174 -11.906 24.244 1.00 91.50 167 SER A CA 1
ATOM 1323 C C . SER A 1 167 ? -0.619 -11.242 25.505 1.00 91.50 167 SER A C 1
ATOM 1325 O O . SER A 1 167 ? -1.358 -10.532 26.178 1.00 91.50 167 SER A O 1
ATOM 1327 N N . GLU A 1 168 ? 0.664 -11.442 25.823 1.00 92.31 168 GLU A N 1
ATOM 1328 C CA . GLU A 1 168 ? 1.348 -10.753 26.931 1.00 92.31 168 GLU A CA 1
ATOM 1329 C C . GLU A 1 168 ? 1.451 -9.237 26.686 1.00 92.31 168 GLU A C 1
ATOM 1331 O O . GLU A 1 168 ? 1.430 -8.455 27.632 1.00 92.31 168 GLU A O 1
ATOM 1336 N N . ALA A 1 169 ? 1.514 -8.820 25.419 1.00 90.50 169 ALA A N 1
ATOM 1337 C CA . ALA A 1 169 ? 1.468 -7.422 24.993 1.00 90.50 169 ALA A CA 1
ATOM 1338 C C . ALA A 1 169 ? 0.036 -6.897 24.751 1.00 90.50 169 ALA A C 1
ATOM 1340 O O . ALA A 1 169 ? -0.132 -5.849 24.121 1.00 90.50 169 ALA A O 1
ATOM 1341 N N . GLU A 1 170 ? -0.992 -7.630 25.193 1.00 93.69 170 GLU A N 1
ATOM 1342 C CA . GLU A 1 170 ? -2.414 -7.278 25.046 1.00 93.69 170 GLU A CA 1
ATOM 1343 C C . GLU A 1 170 ? -2.816 -6.924 23.601 1.00 93.69 170 GLU A C 1
ATOM 1345 O O . GLU A 1 170 ? -3.644 -6.047 23.350 1.00 93.69 170 GLU A O 1
ATOM 1350 N N . PHE A 1 171 ? -2.195 -7.594 22.627 1.00 94.00 171 PHE A N 1
ATOM 1351 C CA . PHE A 1 171 ? -2.395 -7.388 21.193 1.00 94.00 171 PHE A CA 1
ATOM 1352 C C . PHE A 1 171 ? -2.222 -5.927 20.748 1.00 94.00 171 PHE A C 1
ATOM 1354 O O . PHE A 1 171 ? -2.894 -5.478 19.815 1.00 94.00 171 PHE A O 1
ATOM 1361 N N . GLN A 1 172 ? -1.317 -5.176 21.389 1.00 92.25 172 GLN A N 1
ATOM 1362 C CA . GLN A 1 172 ? -1.148 -3.737 21.175 1.00 92.25 172 GLN A CA 1
ATOM 1363 C C . GLN A 1 172 ? -1.098 -3.339 19.693 1.00 92.25 172 GLN A C 1
ATOM 1365 O O . GLN A 1 172 ? -1.832 -2.436 19.296 1.00 92.25 172 GLN A O 1
ATOM 1370 N N . TYR A 1 173 ? -0.286 -4.014 18.870 1.00 88.50 173 TYR A N 1
ATOM 1371 C CA . TYR A 1 173 ? -0.165 -3.687 17.444 1.00 88.50 173 TYR A CA 1
ATOM 1372 C C . TYR A 1 173 ? -1.499 -3.833 16.702 1.00 88.50 173 TYR A C 1
ATOM 1374 O O . TYR A 1 173 ? -1.866 -2.979 15.897 1.00 88.50 173 TYR A O 1
ATOM 1382 N N . SER A 1 174 ? -2.262 -4.884 17.010 1.00 92.62 174 SER A N 1
ATOM 1383 C CA . SER A 1 174 ? -3.572 -5.102 16.401 1.00 92.62 174 SER A CA 1
ATOM 1384 C C . SER A 1 174 ? -4.568 -4.014 16.772 1.00 92.62 174 SER A C 1
ATOM 1386 O O . SER A 1 174 ? -5.319 -3.555 15.914 1.00 92.62 174 SER A O 1
ATOM 1388 N N . LEU A 1 175 ? -4.565 -3.574 18.030 1.00 96.25 175 LEU A N 1
ATOM 1389 C CA . LEU A 1 175 ? -5.451 -2.503 18.483 1.00 96.25 175 LEU A CA 1
ATOM 1390 C C . LEU A 1 175 ? -5.035 -1.140 17.910 1.00 96.25 175 LEU A C 1
ATOM 1392 O O . LEU A 1 175 ? -5.900 -0.348 17.541 1.00 96.25 175 LEU A O 1
ATOM 1396 N N . GLU A 1 176 ? -3.732 -0.877 17.793 1.00 94.25 176 GLU A N 1
ATOM 1397 C CA . GLU A 1 176 ? -3.198 0.321 17.138 1.00 94.25 176 GLU A CA 1
ATOM 1398 C C . GLU A 1 176 ? -3.604 0.374 15.650 1.00 94.25 176 GLU A C 1
ATOM 1400 O O . GLU A 1 176 ? -4.108 1.400 15.194 1.00 94.25 176 GLU A O 1
ATOM 1405 N N . GLU A 1 177 ? -3.476 -0.734 14.909 1.00 92.44 177 GLU A N 1
ATOM 1406 C CA . GLU A 1 177 ? -3.920 -0.841 13.509 1.00 92.44 177 GLU A CA 1
ATOM 1407 C C . GLU A 1 177 ? -5.431 -0.589 13.372 1.00 92.44 177 GLU A C 1
ATOM 1409 O O . GLU A 1 177 ? -5.862 0.209 12.537 1.00 92.44 177 GLU A O 1
ATOM 1414 N N . VAL A 1 178 ? -6.251 -1.207 14.233 1.00 96.44 178 VAL A N 1
ATOM 1415 C CA . VAL A 1 178 ? -7.708 -0.984 14.244 1.00 96.44 178 VAL A CA 1
ATOM 1416 C C . VAL A 1 178 ? -8.031 0.485 14.517 1.00 96.44 178 VAL A C 1
ATOM 1418 O O . VAL A 1 178 ? -8.875 1.067 13.833 1.00 96.44 178 VAL A O 1
ATOM 1421 N N . ALA A 1 179 ? -7.351 1.113 15.479 1.00 96.75 179 ALA A N 1
ATOM 1422 C CA . ALA A 1 179 ? -7.559 2.520 15.805 1.00 96.75 179 ALA A CA 1
ATOM 1423 C C . ALA A 1 179 ? -7.297 3.430 14.597 1.00 96.75 179 ALA A C 1
ATOM 1425 O O . ALA A 1 179 ? -8.118 4.308 14.325 1.00 96.75 179 ALA A O 1
ATOM 1426 N N . LEU A 1 180 ? -6.236 3.175 13.822 1.00 94.88 180 LEU A N 1
ATOM 1427 C CA . LEU A 1 180 ? -5.948 3.920 12.591 1.00 94.88 180 LEU A CA 1
ATOM 1428 C C . LEU A 1 180 ? -7.077 3.792 11.568 1.00 94.88 180 LEU A C 1
ATOM 1430 O O . LEU A 1 180 ? -7.603 4.799 11.092 1.00 94.88 180 LEU A O 1
ATOM 1434 N N . ILE A 1 181 ? -7.471 2.561 11.237 1.00 95.31 181 ILE A N 1
ATOM 1435 C CA . ILE A 1 181 ? -8.392 2.318 10.118 1.00 95.31 181 ILE A CA 1
ATOM 1436 C C . ILE A 1 181 ? -9.846 2.680 10.453 1.00 95.31 181 ILE A C 1
ATOM 1438 O O . ILE A 1 181 ? -10.641 2.927 9.547 1.00 95.31 181 ILE A O 1
ATOM 1442 N N . THR A 1 182 ? -10.213 2.803 11.736 1.00 94.62 182 THR A N 1
ATOM 1443 C CA . THR A 1 182 ? -11.572 3.227 12.134 1.00 94.62 182 THR A CA 1
ATOM 1444 C C . THR A 1 182 ? -11.937 4.645 11.681 1.00 94.62 182 THR A C 1
ATOM 1446 O O . THR A 1 182 ? -13.129 4.963 11.613 1.00 94.62 182 THR A O 1
ATOM 1449 N N . GLY A 1 183 ? -10.947 5.483 11.352 1.00 91.94 183 GLY A N 1
ATOM 1450 C CA . GLY A 1 183 ? -11.131 6.837 10.819 1.00 91.94 183 GLY A CA 1
ATOM 1451 C C . GLY A 1 183 ? -11.411 6.920 9.313 1.00 91.94 183 GLY A C 1
ATOM 1452 O O . GLY A 1 183 ? -11.642 8.024 8.816 1.00 91.94 183 GLY A O 1
ATOM 1453 N N . TYR A 1 184 ? -11.397 5.787 8.606 1.00 93.62 184 TYR A N 1
ATOM 1454 C CA . TYR A 1 184 ? -11.517 5.695 7.148 1.00 93.62 184 TYR A CA 1
ATOM 1455 C C . TYR A 1 184 ? -12.769 4.935 6.725 1.00 93.62 184 TYR A C 1
ATOM 1457 O O . TYR A 1 184 ? -13.330 4.178 7.508 1.00 93.62 184 TYR A O 1
ATOM 1465 N N . ASP A 1 185 ? -13.226 5.128 5.494 1.00 91.31 185 ASP A N 1
ATOM 1466 C CA . ASP A 1 185 ? -14.464 4.517 4.994 1.00 91.31 185 ASP A CA 1
ATOM 1467 C C . ASP A 1 185 ? -14.189 3.337 4.075 1.00 91.31 185 ASP A C 1
ATOM 1469 O O . ASP A 1 185 ? -14.929 2.354 4.082 1.00 91.31 185 ASP A O 1
ATOM 1473 N N . ILE A 1 186 ? -13.093 3.419 3.324 1.00 90.50 186 ILE A N 1
ATOM 1474 C CA . ILE A 1 186 ? -12.635 2.374 2.420 1.00 90.50 186 ILE A CA 1
ATOM 1475 C C . ILE A 1 186 ? -11.184 2.055 2.754 1.00 90.50 186 ILE A C 1
ATOM 1477 O O . ILE A 1 186 ? -10.338 2.948 2.784 1.00 90.50 186 ILE A O 1
ATOM 1481 N N . LYS A 1 187 ? -10.876 0.777 2.950 1.00 92.75 187 LYS A N 1
ATOM 1482 C CA . LYS A 1 187 ? -9.505 0.292 3.077 1.00 92.75 187 LYS A CA 1
ATOM 1483 C C . LYS A 1 187 ? -9.152 -0.569 1.878 1.00 92.75 187 LYS A C 1
ATOM 1485 O O . LYS A 1 187 ? -9.875 -1.500 1.550 1.00 92.75 187 LYS A O 1
ATOM 1490 N N . VAL A 1 188 ? -8.019 -0.284 1.255 1.00 89.62 188 VAL A N 1
ATOM 1491 C CA . VAL A 1 188 ? -7.414 -1.112 0.214 1.00 89.62 188 VAL A CA 1
ATOM 1492 C C . VAL A 1 188 ? -6.265 -1.892 0.836 1.00 89.62 188 VAL A C 1
ATOM 1494 O O . VAL A 1 188 ? -5.435 -1.319 1.539 1.00 89.62 188 VAL A O 1
ATOM 1497 N N . GLY A 1 189 ? -6.183 -3.192 0.569 1.00 85.56 189 GLY A N 1
ATOM 1498 C CA . GLY A 1 189 ? -5.091 -4.010 1.091 1.00 85.56 189 GLY A CA 1
ATOM 1499 C C . GLY A 1 189 ? -5.188 -5.479 0.692 1.00 85.56 189 GLY A C 1
ATOM 1500 O O . GLY A 1 189 ? -6.072 -5.868 -0.065 1.00 85.56 189 GLY A O 1
ATOM 1501 N N . PRO A 1 190 ? -4.273 -6.333 1.163 1.00 79.69 190 PRO A N 1
ATOM 1502 C CA . PRO A 1 190 ? -4.346 -7.773 0.943 1.00 79.69 190 PRO A CA 1
ATOM 1503 C C . PRO A 1 190 ? -5.413 -8.439 1.831 1.00 79.69 190 PRO A C 1
ATOM 1505 O O . PRO A 1 190 ? -5.611 -8.052 2.981 1.00 79.69 190 PRO A O 1
ATOM 1508 N N . LYS A 1 191 ? -6.021 -9.542 1.364 1.00 80.00 191 LYS A N 1
ATOM 1509 C CA . LYS A 1 191 ? -7.063 -10.291 2.115 1.00 80.00 191 LYS A CA 1
ATOM 1510 C C . LYS A 1 191 ? -6.647 -10.747 3.518 1.00 80.00 191 LYS A C 1
ATOM 1512 O O . LYS A 1 191 ? -7.503 -10.906 4.381 1.00 80.00 191 LYS A O 1
ATOM 1517 N N . ARG A 1 192 ? -5.349 -10.937 3.781 1.00 78.50 192 ARG A N 1
ATOM 1518 C CA . ARG A 1 192 ? -4.854 -11.295 5.126 1.00 78.50 192 ARG A CA 1
ATOM 1519 C C . ARG A 1 192 ? -5.210 -10.262 6.204 1.00 78.50 192 ARG A C 1
ATOM 1521 O O . ARG A 1 192 ? -5.159 -10.587 7.381 1.00 78.50 192 ARG A O 1
ATOM 1528 N N . GLU A 1 193 ? -5.565 -9.042 5.810 1.00 85.25 193 GLU A N 1
ATOM 1529 C CA . GLU A 1 193 ? -5.933 -7.965 6.730 1.00 85.25 193 GLU A CA 1
ATOM 1530 C C . GLU A 1 193 ? -7.423 -7.949 7.103 1.00 85.25 193 GLU A C 1
ATOM 1532 O O . GLU A 1 193 ? -7.822 -7.159 7.951 1.00 85.25 193 GLU A O 1
ATOM 1537 N N . ILE A 1 194 ? -8.237 -8.862 6.556 1.00 89.75 194 ILE A N 1
ATOM 1538 C CA . ILE A 1 194 ? -9.688 -8.932 6.804 1.00 89.75 194 ILE A CA 1
ATOM 1539 C C . ILE A 1 194 ? -10.056 -8.996 8.293 1.00 89.75 194 ILE A C 1
ATOM 1541 O O . ILE A 1 194 ? -11.095 -8.486 8.703 1.00 89.75 194 ILE A O 1
ATOM 1545 N N . ASN A 1 195 ? -9.208 -9.605 9.124 1.00 92.88 195 ASN A N 1
ATOM 1546 C CA . ASN A 1 195 ? -9.456 -9.699 10.560 1.00 92.88 195 ASN A CA 1
ATOM 1547 C C . ASN A 1 195 ? -9.354 -8.325 11.246 1.00 92.88 195 ASN A C 1
ATOM 1549 O O . ASN A 1 195 ? -10.180 -8.032 12.108 1.00 92.88 195 ASN A O 1
ATOM 1553 N N . TYR A 1 196 ? -8.429 -7.453 10.819 1.00 94.75 196 TYR A N 1
ATOM 1554 C CA . TYR A 1 196 ? -8.369 -6.065 11.298 1.00 94.75 196 TYR A CA 1
ATOM 1555 C C . TYR A 1 196 ? -9.634 -5.298 10.922 1.00 94.75 196 TYR A C 1
ATOM 1557 O O . TYR A 1 196 ? -10.226 -4.618 11.758 1.00 94.75 196 TYR A O 1
ATOM 1565 N N . ASP A 1 197 ? -10.103 -5.471 9.691 1.00 94.62 197 ASP A N 1
ATOM 1566 C CA . ASP A 1 197 ? -11.263 -4.750 9.173 1.00 94.62 197 ASP A CA 1
ATOM 1567 C C . ASP A 1 197 ? -12.560 -5.197 9.870 1.00 94.62 197 ASP A C 1
ATOM 1569 O O . ASP A 1 197 ? -13.420 -4.377 10.200 1.00 94.62 197 ASP A O 1
ATOM 1573 N N . ARG A 1 198 ? -12.681 -6.494 10.188 1.00 95.88 198 ARG A N 1
ATOM 1574 C CA . ARG A 1 198 ? -13.780 -7.027 11.009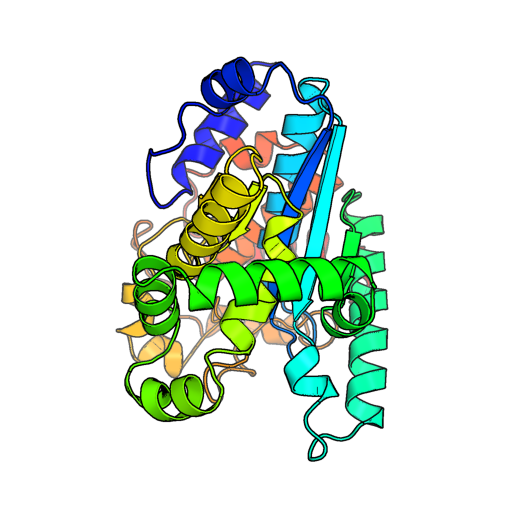 1.00 95.88 198 ARG A CA 1
ATOM 1575 C C . ARG A 1 198 ? -13.767 -6.441 12.418 1.00 95.88 198 ARG A C 1
ATOM 1577 O O . ARG A 1 198 ? -14.816 -6.002 12.885 1.00 95.88 198 ARG A O 1
ATOM 1584 N N . MET A 1 199 ? -12.603 -6.371 13.067 1.00 97.62 199 MET A N 1
ATOM 1585 C CA . MET A 1 199 ? -12.476 -5.708 14.372 1.00 97.62 199 MET A CA 1
ATOM 1586 C C . MET A 1 199 ? -12.855 -4.223 14.291 1.00 97.62 199 MET A C 1
ATOM 1588 O O . MET A 1 199 ? -13.618 -3.736 15.126 1.00 97.62 199 MET A O 1
ATOM 1592 N N . ALA A 1 200 ? -12.407 -3.510 13.254 1.00 97.25 200 ALA A N 1
ATOM 1593 C CA . ALA A 1 200 ? -12.787 -2.116 13.029 1.00 97.25 200 ALA A CA 1
ATOM 1594 C C . ALA A 1 200 ? -14.303 -1.947 12.863 1.00 97.25 200 ALA A C 1
ATOM 1596 O O . ALA A 1 200 ? -14.870 -0.986 13.381 1.00 97.25 200 ALA A O 1
ATOM 1597 N N . ASN A 1 201 ? -14.982 -2.896 12.217 1.00 96.56 201 ASN A N 1
ATOM 1598 C CA . ASN A 1 201 ? -16.437 -2.884 12.071 1.00 96.56 201 ASN A CA 1
ATOM 1599 C C . ASN A 1 201 ? -17.194 -3.136 13.380 1.00 96.56 201 ASN A C 1
ATOM 1601 O O . ASN A 1 201 ? -18.228 -2.501 13.601 1.00 96.56 201 ASN A O 1
ATOM 1605 N N . ILE A 1 202 ? -16.665 -3.964 14.286 1.00 97.31 202 ILE A N 1
ATOM 1606 C CA . ILE A 1 202 ? -17.208 -4.107 15.650 1.00 97.31 202 ILE A CA 1
ATOM 1607 C C . ILE A 1 202 ? -17.126 -2.761 16.385 1.00 97.31 202 ILE A C 1
ATOM 1609 O O . ILE A 1 202 ? -18.120 -2.283 16.941 1.00 97.31 202 ILE A O 1
ATOM 1613 N N . VAL A 1 203 ? -15.968 -2.095 16.316 1.00 97.50 203 VAL A N 1
ATOM 1614 C CA . VAL A 1 203 ? -15.760 -0.779 16.938 1.00 97.50 203 VAL A CA 1
ATOM 1615 C C . VAL A 1 203 ? -16.680 0.272 16.313 1.00 97.50 203 VAL A C 1
ATOM 1617 O O . VAL A 1 203 ? -17.400 0.961 17.035 1.00 97.50 203 VAL A O 1
ATOM 1620 N N . ARG A 1 204 ? -16.742 0.369 14.979 1.00 95.38 204 ARG A N 1
ATOM 1621 C CA . ARG A 1 204 ? -17.601 1.334 14.266 1.00 95.38 204 ARG A CA 1
ATOM 1622 C C . ARG A 1 204 ? -19.082 1.122 14.573 1.00 95.38 204 ARG A C 1
ATOM 1624 O O . ARG A 1 204 ? -19.779 2.107 14.810 1.00 95.38 204 ARG A O 1
ATOM 1631 N N . LYS A 1 205 ? -19.541 -0.130 14.686 1.00 94.75 205 LYS A N 1
ATOM 1632 C CA . LYS A 1 205 ? -20.903 -0.460 15.134 1.00 94.75 205 LYS A CA 1
ATOM 1633 C C . LYS A 1 205 ? -21.176 0.072 16.543 1.00 94.75 205 LYS A C 1
ATOM 1635 O O . LYS A 1 205 ? -22.210 0.702 16.753 1.00 94.75 205 LYS A O 1
ATOM 1640 N N . SER A 1 206 ? -20.245 -0.113 17.484 1.00 95.44 206 SER A N 1
ATOM 1641 C CA . SER A 1 206 ? -20.383 0.422 18.850 1.00 95.44 206 SER A CA 1
ATOM 1642 C C . SER A 1 206 ? -20.471 1.958 18.877 1.00 95.44 206 SER A C 1
ATOM 1644 O O . SER A 1 206 ? -21.196 2.528 19.688 1.00 95.44 206 SER A O 1
ATOM 1646 N N . LEU A 1 207 ? -19.797 2.621 17.931 1.00 93.44 207 LEU A N 1
ATOM 1647 C CA . LEU A 1 207 ? -19.787 4.076 17.758 1.00 93.44 207 LEU A CA 1
ATOM 1648 C C . LEU A 1 207 ? -20.919 4.597 16.854 1.00 93.44 207 LEU A C 1
ATOM 1650 O O . LEU A 1 207 ? -20.926 5.781 16.520 1.00 93.44 207 LEU A O 1
ATOM 1654 N N . LYS A 1 208 ? -21.861 3.738 16.433 1.00 92.50 208 LYS A N 1
ATOM 1655 C CA . LYS A 1 208 ? -22.957 4.074 15.502 1.00 92.50 208 LYS A CA 1
ATOM 1656 C C . LYS A 1 208 ? -22.469 4.698 14.182 1.00 92.50 208 LYS A C 1
ATOM 1658 O O . LYS A 1 208 ? -23.122 5.577 13.622 1.00 92.50 208 LYS A O 1
ATOM 1663 N N . ARG A 1 209 ? -21.314 4.250 13.684 1.00 88.56 209 ARG A N 1
ATOM 1664 C CA . ARG A 1 209 ? -20.750 4.635 12.381 1.00 88.56 209 ARG A CA 1
ATOM 1665 C C . ARG A 1 209 ? -21.063 3.575 11.326 1.00 88.56 209 ARG A C 1
ATOM 1667 O O . ARG A 1 209 ? -21.214 2.398 11.650 1.00 88.56 209 ARG A O 1
ATOM 1674 N N . LEU A 1 210 ? -21.126 3.997 10.062 1.00 87.56 210 LEU A N 1
ATOM 1675 C CA . LEU A 1 210 ? -21.227 3.085 8.915 1.00 87.56 210 LEU A CA 1
ATOM 1676 C C . LEU A 1 210 ? -20.055 2.099 8.911 1.00 87.56 210 LEU A C 1
ATOM 1678 O O . LEU A 1 210 ? -18.979 2.492 9.346 1.00 87.56 210 LEU A O 1
ATOM 1682 N N . PRO A 1 211 ? -20.202 0.862 8.420 1.00 90.12 211 PRO A N 1
ATOM 1683 C CA . PRO A 1 211 ? -19.088 -0.080 8.348 1.00 90.12 211 PRO A CA 1
ATOM 1684 C C . PRO A 1 211 ? -17.961 0.425 7.427 1.00 90.12 211 PRO A C 1
ATOM 1686 O O . PRO A 1 211 ? -18.215 1.095 6.429 1.00 90.12 211 PRO A O 1
ATOM 1689 N N . LEU A 1 212 ? -16.718 0.105 7.789 1.00 91.38 212 LEU A N 1
ATOM 1690 C CA . LEU A 1 212 ? -15.541 0.165 6.927 1.00 91.38 212 LEU A CA 1
ATOM 1691 C C . LEU A 1 212 ? -15.699 -0.866 5.803 1.00 91.38 212 LEU A C 1
ATOM 1693 O O . LEU A 1 212 ? -15.964 -2.043 6.068 1.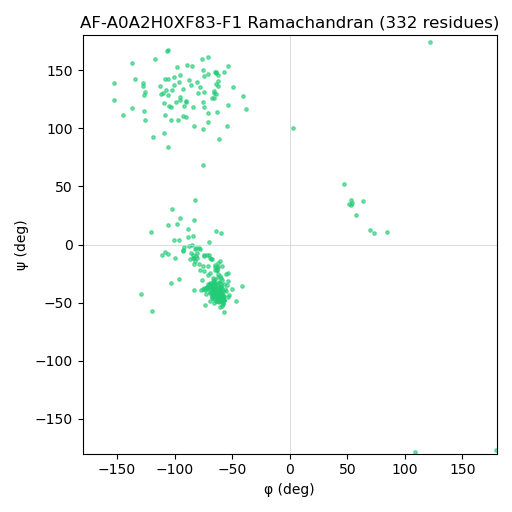00 91.38 212 LEU A O 1
ATOM 1697 N N . GLN A 1 213 ? -15.488 -0.419 4.569 1.00 89.25 213 GLN A N 1
ATOM 1698 C CA . GLN A 1 213 ? -15.505 -1.260 3.378 1.00 89.25 213 GLN A CA 1
ATOM 1699 C C . GLN A 1 213 ? -14.085 -1.707 3.019 1.00 89.25 213 GLN A C 1
ATOM 1701 O O . GLN A 1 213 ? -13.191 -0.880 2.838 1.00 89.25 213 GLN A O 1
ATOM 1706 N N . GLY A 1 214 ? -13.872 -3.018 2.915 1.00 85.44 214 GLY A N 1
ATOM 1707 C CA . GLY A 1 214 ? -12.585 -3.609 2.548 1.00 85.44 214 GLY A CA 1
ATOM 1708 C C . GLY A 1 214 ? -12.500 -3.918 1.053 1.00 85.44 214 GLY A C 1
ATOM 1709 O O . GLY A 1 214 ? -13.344 -4.624 0.511 1.00 85.44 214 GLY A O 1
ATOM 1710 N N . PHE A 1 215 ? -11.456 -3.425 0.393 1.00 84.44 215 PHE A N 1
ATOM 1711 C CA . PHE A 1 215 ? -11.110 -3.706 -0.998 1.00 84.44 215 PHE A CA 1
ATOM 1712 C C . PHE A 1 215 ? -9.859 -4.583 -1.011 1.00 84.44 215 PHE A C 1
ATOM 1714 O O . PHE A 1 215 ? -8.727 -4.098 -0.913 1.00 84.44 215 PHE A O 1
ATOM 1721 N N . TYR A 1 216 ? -10.076 -5.897 -1.105 1.00 82.69 216 TYR A N 1
ATOM 1722 C CA . TYR A 1 216 ? -8.998 -6.873 -0.999 1.00 82.69 216 TYR A CA 1
ATOM 1723 C C . TYR A 1 216 ? -8.381 -7.193 -2.352 1.00 82.69 216 TYR A C 1
ATOM 1725 O O . TYR A 1 216 ? -8.986 -7.886 -3.172 1.00 82.69 216 TYR A O 1
ATOM 1733 N N . LEU A 1 217 ? -7.148 -6.743 -2.554 1.00 77.69 217 LEU A N 1
ATOM 1734 C CA . LEU A 1 217 ? -6.353 -7.077 -3.725 1.00 77.69 217 LEU A CA 1
ATOM 1735 C C . LEU A 1 217 ? -5.715 -8.456 -3.557 1.00 77.69 217 LEU A C 1
ATOM 1737 O O . LEU A 1 217 ? -5.237 -8.830 -2.477 1.00 77.69 217 LEU A O 1
ATOM 1741 N N . LYS A 1 218 ? -5.691 -9.224 -4.646 1.00 74.12 218 LYS A N 1
ATOM 1742 C CA . LYS A 1 218 ? -4.910 -10.463 -4.715 1.00 74.12 218 LYS A CA 1
ATOM 1743 C C . LYS A 1 218 ? -3.408 -10.144 -4.601 1.00 74.12 218 LYS A C 1
ATOM 1745 O O . LYS A 1 218 ? -2.982 -9.097 -5.086 1.00 74.12 218 LYS A O 1
ATOM 1750 N N . PRO A 1 219 ? -2.576 -11.025 -4.010 1.00 68.00 219 PRO A N 1
ATOM 1751 C CA . PRO A 1 219 ? -1.172 -10.696 -3.740 1.00 68.00 219 PRO A CA 1
ATOM 1752 C C . PRO A 1 219 ? -0.334 -10.378 -4.986 1.00 68.00 219 PRO A C 1
ATOM 1754 O O . PRO A 1 219 ? 0.613 -9.608 -4.892 1.00 68.00 219 PRO A O 1
ATOM 1757 N N . THR A 1 220 ? -0.700 -10.930 -6.144 1.00 69.88 220 THR A N 1
ATOM 1758 C CA . THR A 1 220 ? -0.032 -10.668 -7.428 1.00 69.88 220 THR A CA 1
ATOM 1759 C C . THR A 1 220 ? -0.734 -9.577 -8.225 1.00 69.88 220 THR A C 1
ATOM 1761 O O . THR A 1 220 ? -0.688 -9.595 -9.451 1.00 69.88 220 THR A O 1
ATOM 1764 N N . TYR A 1 221 ? -1.499 -8.688 -7.584 1.00 70.62 221 TYR A N 1
ATOM 1765 C CA . TYR A 1 221 ? -2.046 -7.515 -8.262 1.00 70.62 221 TYR A CA 1
ATOM 1766 C C . TYR A 1 221 ? -0.919 -6.804 -9.039 1.00 70.62 221 TYR A C 1
ATOM 1768 O O . TYR A 1 221 ? 0.159 -6.636 -8.469 1.00 70.62 221 TYR A O 1
ATOM 1776 N N . PRO A 1 222 ? -1.134 -6.378 -10.298 1.00 67.44 222 PRO A N 1
ATOM 1777 C CA . PRO A 1 222 ? -2.395 -6.410 -11.045 1.00 67.44 222 PRO A CA 1
ATOM 1778 C C . PRO A 1 222 ? -2.712 -7.729 -11.765 1.00 67.44 222 PRO A C 1
ATOM 1780 O O . PRO A 1 222 ? -3.772 -7.830 -12.342 1.00 67.44 222 PRO A O 1
ATOM 1783 N N . LEU A 1 223 ? -1.893 -8.781 -11.726 1.00 69.81 223 LEU A N 1
ATOM 1784 C CA . LEU A 1 223 ? -2.237 -10.062 -12.374 1.00 69.81 223 LEU A CA 1
ATOM 1785 C C . LEU A 1 223 ? -3.420 -10.795 -11.734 1.00 69.81 223 LEU A C 1
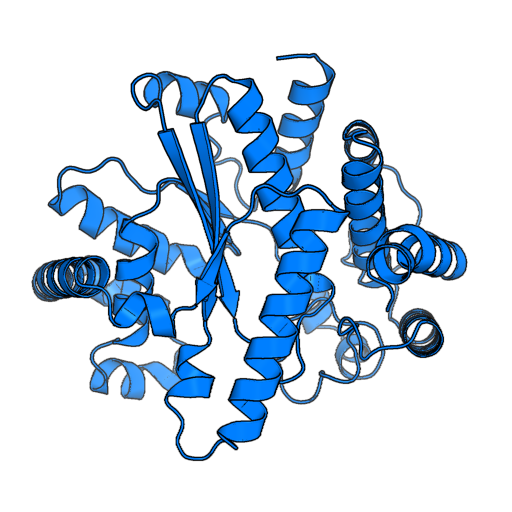ATOM 1787 O O . LEU A 1 223 ? -4.154 -11.501 -12.418 1.00 69.81 223 LEU A O 1
ATOM 1791 N N . GLY A 1 224 ? -3.589 -10.681 -10.417 1.00 65.56 224 GLY A N 1
ATOM 1792 C CA . GLY A 1 224 ? -4.702 -11.333 -9.727 1.00 65.56 224 GLY A CA 1
ATOM 1793 C C . GLY A 1 224 ? -4.700 -12.872 -9.782 1.00 65.56 224 GLY A C 1
ATOM 1794 O O . GLY A 1 224 ? -5.764 -13.494 -9.863 1.00 65.56 224 GLY A O 1
ATOM 1795 N N . LEU A 1 225 ? -3.519 -13.483 -9.706 1.00 72.38 225 LEU A N 1
ATOM 1796 C CA . LEU A 1 225 ? -3.259 -14.920 -9.773 1.00 72.38 225 LEU A CA 1
ATOM 1797 C C . LEU A 1 225 ? -2.896 -15.498 -8.390 1.00 72.38 225 LEU A C 1
ATOM 1799 O O . LEU A 1 225 ? -2.650 -14.779 -7.418 1.00 72.38 225 LEU A O 1
ATOM 1803 N N . GLN A 1 226 ? -2.917 -16.829 -8.289 1.00 69.56 226 GLN A N 1
ATOM 1804 C CA . GLN A 1 226 ? -2.653 -17.571 -7.050 1.00 69.56 226 GLN A CA 1
ATOM 1805 C C . GLN A 1 226 ? -1.166 -17.488 -6.669 1.00 69.56 226 GLN A C 1
ATOM 1807 O O . GLN A 1 226 ? -0.318 -18.152 -7.263 1.00 69.56 226 GLN A O 1
ATOM 1812 N N . PHE A 1 227 ? -0.851 -16.684 -5.651 1.00 65.88 227 PHE A N 1
ATOM 1813 C CA . PHE A 1 227 ? 0.526 -16.430 -5.213 1.00 65.88 227 PHE A CA 1
ATOM 1814 C C . PHE A 1 227 ? 1.232 -17.652 -4.612 1.00 65.88 227 PHE A C 1
ATOM 1816 O O . PHE A 1 227 ? 2.449 -17.776 -4.740 1.00 65.88 227 PHE A O 1
ATOM 1823 N N . ASP A 1 228 ? 0.480 -18.577 -4.008 1.00 65.56 228 ASP A N 1
ATOM 1824 C CA . ASP A 1 228 ? 1.005 -19.802 -3.387 1.00 65.56 228 ASP A CA 1
ATOM 1825 C C . ASP A 1 228 ? 1.881 -20.631 -4.330 1.00 65.56 228 ASP A C 1
ATOM 1827 O O . ASP A 1 228 ? 2.740 -21.386 -3.874 1.00 65.56 228 ASP A O 1
ATOM 1831 N N . TYR A 1 229 ? 1.676 -20.490 -5.641 1.00 67.00 229 TYR A N 1
ATOM 1832 C CA . TYR A 1 229 ? 2.521 -21.109 -6.646 1.00 67.00 229 TYR A CA 1
ATOM 1833 C C . TYR A 1 229 ? 3.982 -20.635 -6.532 1.00 67.00 229 TYR A C 1
ATOM 1835 O O . TYR A 1 229 ? 4.872 -21.477 -6.452 1.00 67.00 229 TYR A O 1
ATOM 1843 N N . LEU A 1 230 ? 4.245 -19.325 -6.420 1.00 64.19 230 LEU A N 1
ATOM 1844 C CA . LEU A 1 230 ? 5.614 -18.787 -6.328 1.00 64.19 230 LEU A CA 1
ATOM 1845 C C . LEU A 1 230 ? 6.328 -19.219 -5.043 1.00 64.19 230 LEU A C 1
ATOM 1847 O O . LEU A 1 230 ? 7.513 -19.522 -5.079 1.00 64.19 230 LEU A O 1
ATOM 1851 N N . LEU A 1 231 ? 5.604 -19.297 -3.922 1.00 61.03 231 LEU A N 1
ATOM 1852 C CA . LEU A 1 231 ? 6.171 -19.705 -2.629 1.00 61.03 231 LEU A CA 1
ATOM 1853 C C . LEU A 1 231 ? 6.576 -21.183 -2.579 1.00 61.03 231 LEU A C 1
ATOM 1855 O O . LEU A 1 231 ? 7.408 -21.569 -1.765 1.00 61.03 231 LEU A O 1
ATOM 1859 N N . LYS A 1 232 ? 5.967 -22.024 -3.418 1.00 61.47 232 LYS A N 1
ATOM 1860 C CA . LYS A 1 232 ? 6.237 -23.468 -3.465 1.00 61.47 232 LYS A CA 1
ATOM 1861 C C . LYS A 1 232 ? 7.315 -23.841 -4.488 1.00 61.47 232 LYS A C 1
ATOM 1863 O O . LYS A 1 232 ? 7.697 -25.007 -4.537 1.00 61.47 232 LYS A O 1
ATOM 1868 N N . HIS A 1 233 ? 7.800 -22.883 -5.285 1.00 61.53 233 HIS A N 1
ATOM 1869 C CA . HIS A 1 233 ? 8.822 -23.119 -6.304 1.00 61.53 233 HIS A CA 1
ATOM 1870 C C . HIS A 1 233 ? 10.189 -22.610 -5.815 1.00 61.53 233 HIS A C 1
ATOM 1872 O O . HIS A 1 233 ? 10.414 -21.399 -5.788 1.00 61.53 233 HIS A O 1
ATOM 1878 N N . PRO A 1 234 ? 11.129 -23.512 -5.458 1.00 55.31 234 PRO A N 1
ATOM 1879 C CA . PRO A 1 234 ? 12.421 -23.148 -4.861 1.00 55.31 234 PRO A CA 1
ATOM 1880 C C . PRO A 1 234 ? 13.306 -22.289 -5.776 1.00 55.31 234 PRO A C 1
ATOM 1882 O O . PRO A 1 234 ? 14.257 -21.664 -5.317 1.00 55.31 234 PRO A O 1
ATOM 1885 N N . GLU A 1 235 ? 12.991 -22.231 -7.070 1.00 54.50 235 GLU A N 1
ATOM 1886 C CA . GLU A 1 235 ? 13.674 -21.379 -8.040 1.00 54.50 235 GLU A CA 1
ATOM 1887 C C . GLU A 1 235 ? 13.437 -19.889 -7.779 1.00 54.50 235 GLU A C 1
ATOM 1889 O O . GLU A 1 235 ? 14.359 -19.115 -7.988 1.00 54.50 235 GLU A O 1
ATOM 1894 N N . VAL A 1 236 ? 12.280 -19.490 -7.232 1.00 53.75 236 VAL A N 1
ATOM 1895 C CA . VAL A 1 236 ? 11.958 -18.082 -6.921 1.00 53.75 236 VAL A CA 1
ATOM 1896 C C . VAL A 1 236 ? 12.778 -17.559 -5.739 1.00 53.75 236 VAL A C 1
ATOM 1898 O O . VAL A 1 236 ? 13.198 -16.405 -5.730 1.00 53.75 236 VAL A O 1
ATOM 1901 N N . GLU A 1 237 ? 13.037 -18.406 -4.739 1.00 51.75 237 GLU A N 1
ATOM 1902 C CA . GLU A 1 237 ? 13.897 -18.051 -3.600 1.00 51.75 237 GLU A CA 1
ATOM 1903 C C . GLU A 1 237 ? 15.385 -18.031 -3.977 1.00 51.75 237 GLU A C 1
ATOM 1905 O O . GLU A 1 237 ? 16.190 -17.376 -3.311 1.00 51.75 237 GLU A O 1
ATOM 1910 N N . LYS A 1 238 ? 15.757 -18.755 -5.039 1.00 53.38 238 LYS A N 1
ATOM 1911 C CA . LYS A 1 238 ? 17.142 -18.920 -5.486 1.00 53.38 238 LYS A CA 1
ATOM 1912 C C . LYS A 1 238 ? 17.521 -17.945 -6.609 1.00 53.38 238 LYS A C 1
ATOM 1914 O O . LYS A 1 238 ? 18.689 -17.563 -6.688 1.00 53.38 238 LYS A O 1
ATOM 1919 N N . TYR A 1 239 ? 16.564 -17.540 -7.447 1.00 52.50 239 TYR A N 1
ATOM 1920 C CA . TYR A 1 239 ? 16.776 -16.773 -8.673 1.00 52.50 239 TYR A CA 1
ATOM 1921 C C . TYR A 1 239 ? 15.549 -15.906 -9.029 1.00 52.50 239 TYR A C 1
ATOM 1923 O O . TYR A 1 239 ? 14.447 -16.417 -9.232 1.00 52.50 239 TYR A O 1
ATOM 1931 N N . GLY A 1 240 ? 15.749 -14.593 -9.183 1.00 57.22 240 GLY A N 1
ATOM 1932 C CA . GLY A 1 240 ? 14.802 -13.736 -9.906 1.00 57.22 240 GLY A CA 1
ATOM 1933 C C . GLY A 1 240 ? 14.211 -12.558 -9.148 1.00 57.22 240 GLY A C 1
ATOM 1934 O O . GLY A 1 240 ? 14.424 -12.379 -7.959 1.00 57.22 240 GLY A O 1
ATOM 1935 N N . LEU A 1 241 ? 13.452 -11.739 -9.872 1.00 62.06 241 LEU A N 1
ATOM 1936 C CA . LEU A 1 241 ? 12.639 -10.653 -9.345 1.00 62.06 241 LEU A CA 1
ATOM 1937 C C .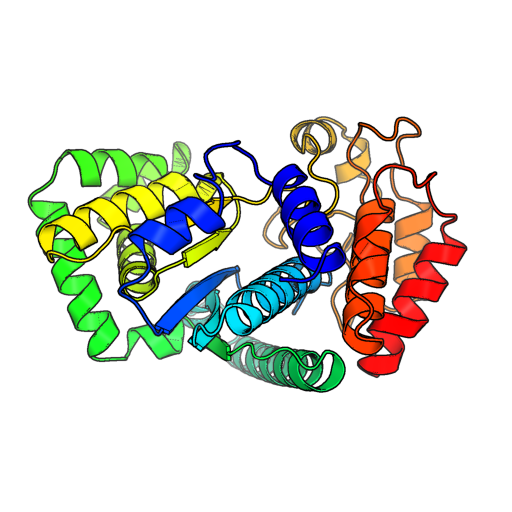 LEU A 1 241 ? 11.506 -11.229 -8.486 1.00 62.06 241 LEU A C 1
ATOM 1939 O O . LEU A 1 241 ? 10.725 -12.058 -8.949 1.00 62.06 241 LEU A O 1
ATOM 1943 N N . THR A 1 242 ? 11.384 -10.760 -7.247 1.00 61.81 242 THR A N 1
ATOM 1944 C CA . THR A 1 242 ? 10.304 -11.170 -6.340 1.00 61.81 242 THR A CA 1
ATOM 1945 C C . THR A 1 242 ? 9.286 -10.036 -6.177 1.00 61.81 242 THR A C 1
ATOM 1947 O O . THR A 1 242 ? 9.698 -8.913 -5.895 1.00 61.81 242 THR A O 1
ATOM 1950 N N . PRO A 1 243 ? 7.968 -10.299 -6.286 1.00 53.44 243 PRO A N 1
ATOM 1951 C CA . PRO A 1 243 ? 6.920 -9.280 -6.111 1.00 53.44 243 PRO A CA 1
ATOM 1952 C C . PRO A 1 243 ? 6.563 -9.035 -4.625 1.00 53.44 243 PRO A C 1
ATOM 1954 O O . PRO A 1 243 ? 5.438 -8.659 -4.284 1.00 53.44 243 PRO A O 1
ATOM 1957 N N . TYR A 1 244 ? 7.464 -9.382 -3.698 1.00 54.94 244 TYR A N 1
ATOM 1958 C CA . TYR A 1 244 ? 7.161 -9.566 -2.271 1.00 54.94 244 TYR A CA 1
ATOM 1959 C C . TYR A 1 244 ? 7.676 -8.400 -1.395 1.00 54.94 244 TYR A C 1
ATOM 1961 O O . TYR A 1 244 ? 8.484 -7.609 -1.849 1.00 54.94 244 TYR A O 1
ATOM 1969 N N . LYS A 1 245 ? 7.258 -8.282 -0.115 1.00 50.88 245 LYS A N 1
ATOM 1970 C CA . LYS A 1 245 ? 7.695 -7.274 0.904 1.00 50.88 245 LYS A CA 1
ATOM 1971 C C . LYS A 1 245 ? 9.101 -7.513 1.485 1.00 50.88 245 LYS A C 1
ATOM 1973 O O . LYS A 1 245 ? 9.445 -8.662 1.727 1.00 50.88 245 LYS A O 1
ATOM 1978 N N . ALA A 1 246 ? 9.890 -6.483 1.812 1.00 38.38 246 ALA A N 1
ATOM 1979 C CA . ALA A 1 246 ? 11.332 -6.627 2.136 1.00 38.38 246 ALA A CA 1
ATOM 1980 C C . ALA A 1 246 ? 11.679 -7.321 3.439 1.00 38.38 246 ALA A C 1
ATOM 1982 O O . ALA A 1 246 ? 12.823 -7.712 3.648 1.00 38.38 246 ALA A O 1
ATOM 1983 N N . GLY A 1 247 ? 10.668 -7.577 4.263 1.00 38.69 247 GLY A N 1
ATOM 1984 C CA . GLY A 1 247 ? 10.801 -8.370 5.475 1.00 38.69 247 GLY A CA 1
ATOM 1985 C C . GLY A 1 247 ? 10.858 -9.888 5.266 1.00 38.69 247 GLY A C 1
ATOM 1986 O O . GLY A 1 247 ? 11.031 -10.599 6.253 1.00 38.69 247 GLY A O 1
ATOM 1987 N N . SER A 1 248 ? 10.712 -10.430 4.048 1.00 45.72 248 SER A N 1
ATOM 1988 C CA . SER A 1 248 ? 11.042 -11.846 3.821 1.00 45.72 248 SER A CA 1
ATOM 1989 C C . SER A 1 248 ? 12.556 -12.027 3.775 1.00 45.72 248 SER A C 1
ATOM 1991 O O . SER A 1 248 ? 13.204 -11.742 2.770 1.00 45.72 248 SER A O 1
ATOM 1993 N N . ASN A 1 249 ? 13.106 -12.481 4.902 1.00 50.03 249 ASN A N 1
ATOM 1994 C CA . ASN A 1 249 ? 14.430 -13.084 5.075 1.00 50.03 249 ASN A CA 1
ATOM 1995 C C . ASN A 1 249 ? 15.307 -13.142 3.807 1.00 50.03 249 ASN A C 1
ATOM 1997 O O . ASN A 1 249 ? 15.201 -14.080 3.023 1.00 50.03 249 ASN A O 1
ATOM 2001 N N . LYS A 1 250 ? 16.252 -12.200 3.683 1.00 60.34 250 LYS A N 1
ATOM 2002 C CA . LYS A 1 250 ? 17.390 -12.253 2.741 1.00 60.34 250 LYS A CA 1
ATOM 2003 C C . LYS A 1 250 ? 17.057 -12.100 1.247 1.00 60.34 250 LYS A C 1
ATOM 2005 O O . LYS A 1 250 ? 17.942 -12.309 0.421 1.00 60.34 250 LYS A O 1
ATOM 2010 N N . LEU A 1 251 ? 15.838 -11.690 0.886 1.00 65.88 251 LEU A N 1
ATOM 2011 C CA . LEU A 1 251 ? 15.434 -11.492 -0.515 1.00 65.88 251 LEU A CA 1
ATOM 2012 C C . LEU A 1 251 ? 15.506 -10.028 -0.986 1.00 65.88 251 LEU A C 1
ATOM 2014 O O . LEU A 1 251 ? 14.881 -9.655 -1.976 1.00 65.88 251 LEU A O 1
ATOM 2018 N N . GLN A 1 252 ? 16.231 -9.156 -0.280 1.00 71.81 252 GLN A N 1
ATOM 2019 C CA . GLN A 1 252 ? 16.309 -7.732 -0.624 1.00 71.81 252 GLN A CA 1
ATOM 2020 C C . GLN A 1 252 ? 17.011 -7.464 -1.966 1.00 71.81 252 GLN A C 1
ATOM 2022 O O . GLN A 1 252 ? 16.648 -6.529 -2.671 1.00 71.81 252 GLN A O 1
ATOM 2027 N N . ASN A 1 253 ? 17.965 -8.319 -2.348 1.00 75.69 253 ASN A N 1
ATOM 2028 C CA . ASN A 1 253 ? 18.724 -8.186 -3.600 1.00 75.69 253 ASN A CA 1
ATOM 2029 C C . ASN A 1 253 ? 17.908 -8.574 -4.845 1.00 75.69 253 ASN A C 1
ATOM 2031 O O . ASN A 1 253 ? 18.343 -8.342 -5.965 1.00 75.69 253 ASN A O 1
ATOM 2035 N N . PHE A 1 254 ? 16.727 -9.154 -4.645 1.00 78.81 254 PHE A N 1
ATOM 2036 C CA . PHE A 1 254 ? 15.838 -9.667 -5.683 1.00 78.81 254 PHE A CA 1
ATOM 2037 C C . PHE A 1 254 ? 14.666 -8.713 -5.954 1.00 78.81 254 PHE A C 1
ATOM 2039 O O . PHE A 1 254 ? 13.545 -9.134 -6.247 1.00 78.81 254 PHE A O 1
ATOM 2046 N N . ARG A 1 255 ? 14.903 -7.409 -5.771 1.00 79.88 255 ARG A N 1
ATOM 2047 C CA . ARG A 1 255 ? 13.887 -6.351 -5.806 1.00 79.88 255 ARG A CA 1
ATOM 2048 C C . ARG A 1 255 ? 14.372 -5.145 -6.572 1.00 79.88 255 ARG A C 1
ATOM 2050 O O . ARG A 1 255 ? 15.562 -4.838 -6.612 1.00 79.88 255 ARG A O 1
ATOM 2057 N N . VAL A 1 256 ? 13.399 -4.390 -7.061 1.00 88.25 256 VAL A N 1
ATOM 2058 C CA . VAL A 1 256 ? 13.629 -3.044 -7.567 1.00 88.25 256 VAL A CA 1
ATOM 2059 C C . VAL A 1 256 ? 13.296 -2.046 -6.465 1.00 88.25 256 VAL A C 1
ATOM 2061 O O . VAL A 1 256 ? 12.129 -1.832 -6.130 1.00 88.25 256 VAL A O 1
ATOM 2064 N N . VAL A 1 257 ? 14.336 -1.451 -5.889 1.00 89.69 257 VAL A N 1
ATOM 2065 C CA . VAL A 1 257 ? 14.236 -0.354 -4.927 1.00 89.69 257 VAL A CA 1
ATOM 2066 C C . VAL A 1 257 ? 14.470 0.952 -5.676 1.00 89.69 257 VAL A C 1
ATOM 2068 O O . VAL A 1 257 ? 15.509 1.138 -6.315 1.00 89.69 257 VAL A O 1
ATOM 2071 N N . LEU A 1 258 ? 13.500 1.858 -5.605 1.00 91.38 258 LEU A N 1
ATOM 2072 C CA . LEU A 1 258 ? 13.530 3.120 -6.335 1.00 91.38 258 LEU A CA 1
ATOM 2073 C C . LEU A 1 258 ? 14.698 3.989 -5.844 1.00 91.38 258 LEU A C 1
ATOM 2075 O O . LEU A 1 258 ? 14.890 4.175 -4.641 1.00 91.38 258 LEU A O 1
ATOM 2079 N N . GLY A 1 259 ? 15.505 4.486 -6.785 1.00 90.38 259 GLY A N 1
ATOM 2080 C CA . GLY A 1 259 ? 16.707 5.281 -6.504 1.00 90.38 259 GLY A CA 1
ATOM 2081 C C . GLY A 1 259 ? 17.899 4.486 -5.957 1.00 90.38 259 GLY A C 1
ATOM 2082 O O . GLY A 1 259 ? 18.863 5.089 -5.485 1.00 90.38 259 GLY A O 1
ATOM 2083 N N . LYS A 1 260 ? 17.843 3.144 -5.970 1.00 90.75 260 LYS A N 1
ATOM 2084 C CA . LYS A 1 260 ? 18.973 2.271 -5.597 1.00 90.75 260 LYS A CA 1
ATOM 2085 C C . LYS A 1 260 ? 19.268 1.195 -6.641 1.00 90.75 260 LYS A C 1
ATOM 2087 O O . LYS A 1 260 ? 20.435 0.950 -6.927 1.00 90.75 260 LYS A O 1
ATOM 2092 N N . THR A 1 261 ? 18.242 0.549 -7.194 1.00 91.88 261 THR A N 1
ATOM 2093 C CA . THR A 1 261 ? 18.410 -0.479 -8.230 1.00 91.88 261 THR A CA 1
ATOM 2094 C C . THR A 1 261 ? 18.532 0.186 -9.599 1.00 91.88 261 THR A C 1
ATOM 2096 O O . THR A 1 261 ? 17.595 0.838 -10.043 1.00 91.88 261 THR A O 1
ATOM 2099 N N . SER A 1 262 ? 19.663 0.007 -10.279 1.00 94.69 262 SER A N 1
ATOM 2100 C CA . SER A 1 262 ? 19.901 0.517 -11.639 1.00 94.69 262 SER A CA 1
ATOM 2101 C C . SER A 1 262 ? 19.183 -0.307 -12.715 1.00 94.69 262 SER A C 1
ATOM 2103 O O . SER A 1 262 ? 18.884 -1.482 -12.505 1.00 94.69 262 SER A O 1
ATOM 2105 N N . LEU A 1 263 ? 18.975 0.265 -13.907 1.00 95.06 263 LEU A N 1
ATOM 2106 C CA . LEU A 1 263 ? 18.359 -0.445 -15.040 1.00 95.06 263 LEU A CA 1
ATOM 2107 C C . LEU A 1 263 ? 19.108 -1.734 -15.422 1.00 95.06 263 LEU A C 1
ATOM 2109 O O . LEU A 1 263 ? 18.462 -2.744 -15.686 1.00 95.06 263 LEU A O 1
ATOM 2113 N N . ASN A 1 264 ? 20.445 -1.733 -15.370 1.00 95.50 264 ASN A N 1
ATOM 2114 C CA . ASN A 1 264 ? 21.252 -2.930 -15.638 1.00 95.50 264 ASN A CA 1
ATOM 2115 C C . ASN A 1 264 ? 20.954 -4.048 -14.628 1.00 95.50 264 ASN A C 1
ATOM 2117 O O . ASN A 1 264 ? 20.792 -5.203 -15.011 1.00 95.50 264 ASN A O 1
ATOM 2121 N N . GLN A 1 265 ? 20.812 -3.705 -13.344 1.00 93.56 265 GLN A N 1
ATOM 2122 C CA . GLN A 1 265 ? 20.440 -4.679 -12.314 1.00 93.56 265 GLN A CA 1
ATOM 2123 C C . GLN A 1 265 ? 19.018 -5.208 -12.527 1.00 93.56 265 GLN A C 1
ATOM 2125 O O . GLN A 1 265 ? 18.770 -6.391 -12.317 1.00 93.56 265 GLN A O 1
ATOM 2130 N N . ILE A 1 266 ? 18.077 -4.367 -12.974 1.00 93.06 266 ILE A N 1
ATOM 2131 C CA . ILE A 1 266 ? 16.732 -4.837 -13.345 1.00 93.06 266 ILE A CA 1
ATOM 2132 C C . ILE A 1 266 ? 16.818 -5.818 -14.515 1.00 93.06 266 ILE A C 1
ATOM 2134 O O . ILE A 1 266 ? 16.158 -6.854 -14.489 1.00 93.06 266 ILE A O 1
ATOM 2138 N N . GLU A 1 267 ? 17.634 -5.527 -15.526 1.00 93.75 267 GLU A N 1
ATOM 2139 C CA . GLU A 1 267 ? 17.816 -6.410 -16.677 1.00 93.75 267 GLU A CA 1
ATOM 2140 C C . GLU A 1 267 ? 18.380 -7.777 -16.256 1.00 93.75 267 GLU A C 1
ATOM 2142 O O . GLU A 1 267 ? 17.880 -8.815 -16.694 1.00 93.75 267 GLU A O 1
ATOM 2147 N N . GLU A 1 268 ? 19.367 -7.798 -15.358 1.00 91.25 268 GLU A N 1
ATOM 2148 C CA . GLU A 1 268 ? 19.914 -9.027 -14.767 1.00 91.25 268 GLU A CA 1
ATOM 2149 C C . GLU A 1 268 ? 18.864 -9.802 -13.958 1.00 91.25 268 GLU A C 1
ATOM 2151 O O . GLU A 1 268 ? 18.750 -11.027 -14.091 1.00 91.25 268 GLU A O 1
ATOM 2156 N N . LEU A 1 269 ? 18.052 -9.102 -13.160 1.00 89.38 269 LEU A N 1
ATOM 2157 C CA . LEU A 1 269 ? 16.951 -9.710 -12.412 1.00 89.38 269 LEU A CA 1
ATOM 2158 C C . LEU A 1 269 ? 15.917 -10.328 -13.355 1.00 89.38 269 LEU A C 1
ATOM 2160 O O . LEU A 1 269 ? 15.505 -11.463 -13.132 1.00 89.38 269 LEU A O 1
ATOM 2164 N N . ILE A 1 270 ? 15.530 -9.641 -14.432 1.00 89.62 270 ILE A N 1
ATOM 2165 C CA . ILE A 1 270 ? 14.594 -10.172 -15.435 1.00 89.62 270 ILE A CA 1
ATOM 2166 C C . ILE A 1 270 ? 15.174 -11.424 -16.101 1.00 89.62 270 ILE A C 1
ATOM 2168 O O . ILE A 1 270 ? 14.487 -12.441 -16.171 1.00 89.62 270 ILE A O 1
ATOM 2172 N N . LYS A 1 271 ? 16.438 -11.387 -16.544 1.00 88.50 271 LYS A N 1
ATOM 2173 C CA . LYS A 1 271 ? 17.104 -12.530 -17.201 1.00 88.50 271 LYS A CA 1
ATOM 2174 C C . LYS A 1 271 ? 17.205 -13.762 -16.303 1.00 88.50 271 LYS A C 1
ATOM 2176 O O . LYS A 1 271 ? 17.154 -14.879 -16.805 1.00 88.50 271 LYS A O 1
ATOM 2181 N N . SER A 1 272 ? 17.362 -13.557 -14.998 1.00 84.94 272 SER A N 1
ATOM 2182 C CA . SER A 1 272 ? 17.462 -14.633 -14.005 1.00 84.94 272 SER A CA 1
ATOM 2183 C C . SER A 1 272 ? 16.118 -15.040 -13.391 1.00 84.94 272 SER A C 1
ATOM 2185 O O . SER A 1 272 ? 16.082 -15.962 -12.581 1.00 84.94 272 SER A O 1
ATOM 2187 N N . SER A 1 273 ? 15.012 -14.382 -13.758 1.00 83.06 273 SER A N 1
ATOM 2188 C CA . SER A 1 273 ? 13.692 -14.661 -13.189 1.00 83.06 273 SER A CA 1
ATOM 2189 C C . SER A 1 273 ? 13.051 -15.912 -13.766 1.00 83.06 273 SER A C 1
ATOM 2191 O O . SER A 1 273 ? 12.966 -16.077 -14.983 1.00 83.06 273 SER A O 1
ATOM 2193 N N . PHE A 1 274 ? 12.474 -16.733 -12.890 1.00 79.06 274 PHE A N 1
ATOM 2194 C CA . PHE A 1 274 ? 11.538 -17.769 -13.307 1.00 79.06 274 PHE A CA 1
ATOM 2195 C C . PHE A 1 274 ? 10.294 -17.130 -13.951 1.00 79.06 274 PHE A C 1
ATOM 2197 O O . PHE A 1 274 ? 9.524 -16.425 -13.295 1.00 79.06 274 PHE A O 1
ATOM 2204 N N . CYS A 1 275 ? 10.108 -17.371 -15.249 1.00 80.19 275 CYS A N 1
ATOM 2205 C CA . CYS A 1 275 ? 9.003 -16.835 -16.039 1.00 80.19 275 CYS A CA 1
ATOM 2206 C C . CYS A 1 275 ? 8.160 -17.991 -16.594 1.00 80.19 275 CYS A C 1
ATOM 2208 O O . CYS A 1 275 ? 8.486 -18.497 -17.672 1.00 80.19 275 CYS A O 1
ATOM 2210 N N . PRO A 1 276 ? 7.096 -18.433 -15.895 1.00 77.94 276 PRO A N 1
ATOM 2211 C CA . PRO A 1 276 ? 6.257 -19.511 -16.405 1.00 77.94 276 PRO A CA 1
ATOM 2212 C C . PRO A 1 276 ? 5.609 -19.082 -17.725 1.00 77.94 276 PRO A C 1
ATOM 2214 O O . PRO A 1 276 ? 5.126 -17.956 -17.835 1.00 77.94 276 PRO A O 1
ATOM 2217 N N . ALA A 1 277 ? 5.605 -19.980 -18.716 1.00 79.12 277 ALA A N 1
ATOM 2218 C CA . ALA A 1 277 ? 4.963 -19.750 -20.014 1.00 79.12 277 ALA A CA 1
ATOM 2219 C C . ALA A 1 277 ? 3.426 -19.758 -19.921 1.00 79.12 277 ALA A C 1
ATOM 2221 O O . ALA A 1 277 ? 2.752 -19.124 -20.731 1.00 79.12 277 ALA A O 1
ATOM 2222 N N . ASP A 1 278 ? 2.877 -20.468 -18.931 1.00 82.12 278 ASP A N 1
ATOM 2223 C CA . ASP A 1 278 ? 1.448 -20.471 -18.636 1.00 82.12 278 ASP A CA 1
ATOM 2224 C C . ASP A 1 278 ? 1.031 -19.117 -18.043 1.00 82.12 278 ASP A C 1
ATOM 2226 O O . ASP A 1 278 ? 1.417 -18.751 -16.932 1.00 82.12 278 ASP A O 1
ATOM 2230 N N . ILE A 1 279 ? 0.213 -18.377 -18.793 1.00 78.38 279 ILE A N 1
ATOM 2231 C CA . ILE A 1 279 ? -0.263 -17.035 -18.434 1.00 78.38 279 ILE A CA 1
ATOM 2232 C C . ILE A 1 279 ? -1.215 -17.015 -17.230 1.00 78.38 279 ILE A C 1
ATOM 2234 O O . ILE A 1 279 ? -1.519 -15.931 -16.722 1.00 78.38 279 ILE A O 1
ATOM 2238 N N . THR A 1 280 ? -1.706 -18.181 -16.800 1.00 78.94 280 THR A N 1
ATOM 2239 C CA . THR A 1 280 ? -2.545 -18.341 -15.605 1.00 78.94 280 THR A CA 1
ATOM 2240 C C . THR A 1 280 ? -1.716 -18.462 -14.326 1.00 78.94 280 THR A C 1
ATOM 2242 O O . THR A 1 280 ? -2.258 -18.377 -13.221 1.00 78.94 280 THR A O 1
ATOM 2245 N N . LEU A 1 281 ? -0.394 -18.602 -14.461 1.00 78.12 281 LEU A N 1
ATOM 2246 C CA . LEU A 1 281 ? 0.541 -18.635 -13.350 1.00 78.12 281 LEU A CA 1
ATOM 2247 C C . LEU A 1 281 ? 1.142 -17.247 -13.086 1.00 78.12 281 LEU A C 1
ATOM 2249 O O . LEU A 1 281 ? 1.356 -16.454 -14.009 1.00 78.12 281 LEU A O 1
ATOM 2253 N N . PRO A 1 282 ? 1.410 -16.919 -11.812 1.00 77.56 282 PRO A N 1
ATOM 2254 C CA . PRO A 1 282 ? 2.007 -15.643 -11.440 1.00 77.56 282 PRO A CA 1
ATOM 2255 C C . PRO A 1 282 ? 3.404 -15.463 -12.048 1.00 77.56 282 PRO A C 1
ATOM 2257 O O . PRO A 1 282 ? 4.200 -16.399 -12.099 1.00 77.56 282 PRO A O 1
ATOM 2260 N N . ASN A 1 283 ? 3.706 -14.242 -12.497 1.00 82.12 283 ASN A N 1
ATOM 2261 C CA . ASN A 1 283 ? 4.953 -13.919 -13.186 1.00 82.12 283 ASN A CA 1
ATOM 2262 C C . ASN A 1 283 ? 5.423 -12.504 -12.812 1.00 82.12 283 ASN A C 1
ATOM 2264 O O . ASN A 1 283 ? 4.805 -11.515 -13.205 1.00 82.12 283 ASN A O 1
ATOM 2268 N N . ALA A 1 284 ? 6.535 -12.406 -12.080 1.00 81.94 284 ALA A N 1
ATOM 2269 C CA . ALA A 1 284 ? 7.045 -11.136 -11.560 1.00 81.94 284 ALA A CA 1
ATOM 2270 C C . ALA A 1 284 ? 7.490 -10.156 -12.662 1.00 81.94 284 ALA A C 1
ATOM 2272 O O . ALA A 1 284 ? 7.310 -8.947 -12.528 1.00 81.94 284 ALA A O 1
ATOM 2273 N N . VAL A 1 285 ? 8.022 -10.661 -13.781 1.00 87.56 285 VAL A N 1
ATOM 2274 C CA . VAL A 1 285 ? 8.402 -9.833 -14.940 1.00 87.56 285 VAL A CA 1
ATOM 2275 C C . VAL A 1 285 ? 7.159 -9.226 -15.591 1.00 87.56 285 VAL A C 1
ATOM 2277 O O . VAL A 1 285 ? 7.149 -8.048 -15.954 1.00 87.56 285 VAL A O 1
ATOM 2280 N N . ARG A 1 286 ? 6.071 -9.999 -15.671 1.00 85.62 286 ARG A N 1
ATOM 2281 C CA . ARG A 1 286 ? 4.771 -9.507 -16.134 1.00 85.62 286 ARG A CA 1
ATOM 2282 C C . ARG A 1 286 ? 4.165 -8.504 -15.145 1.00 85.62 286 ARG A C 1
ATOM 2284 O O . ARG A 1 286 ? 3.645 -7.489 -15.591 1.00 85.62 286 ARG A O 1
ATOM 2291 N N . GLU A 1 287 ? 4.270 -8.713 -13.831 1.00 85.19 287 GLU A N 1
ATOM 2292 C CA . GLU A 1 287 ? 3.842 -7.709 -12.835 1.00 85.19 287 GLU A CA 1
ATOM 2293 C C . GLU A 1 287 ? 4.601 -6.383 -12.982 1.00 85.19 287 GLU A C 1
ATOM 2295 O O . GLU A 1 287 ? 3.995 -5.309 -12.935 1.00 85.19 287 GLU A O 1
ATOM 2300 N N . LEU A 1 288 ? 5.917 -6.446 -13.208 1.00 89.38 288 LEU A N 1
ATOM 2301 C CA . LEU A 1 288 ? 6.744 -5.264 -13.441 1.00 89.38 288 LEU A CA 1
ATOM 2302 C C . LEU A 1 288 ? 6.320 -4.523 -14.717 1.00 89.38 288 LEU A C 1
ATOM 2304 O O . LEU A 1 288 ? 6.188 -3.298 -14.709 1.00 89.38 288 LEU A O 1
ATOM 2308 N N . TYR A 1 289 ? 6.038 -5.262 -15.792 1.00 89.75 289 TYR A N 1
ATOM 2309 C CA . TYR A 1 289 ? 5.495 -4.694 -17.026 1.00 89.75 289 TYR A CA 1
ATOM 2310 C C . TYR A 1 289 ? 4.162 -3.974 -16.789 1.00 89.75 289 TYR A C 1
ATOM 2312 O O . TYR A 1 289 ? 4.004 -2.821 -17.186 1.00 89.75 289 TYR A O 1
ATOM 2320 N N . LEU A 1 290 ? 3.225 -4.610 -16.082 1.00 87.50 290 LEU A N 1
ATOM 2321 C CA . LEU A 1 290 ? 1.924 -4.011 -15.776 1.00 87.50 290 LEU A CA 1
ATOM 2322 C C . LEU A 1 290 ? 2.053 -2.788 -14.858 1.00 87.50 290 LEU A C 1
ATOM 2324 O O . LEU A 1 290 ? 1.337 -1.805 -15.028 1.00 87.50 290 LEU A O 1
ATOM 2328 N N . THR A 1 291 ? 3.023 -2.784 -13.942 1.00 89.81 291 THR A N 1
ATOM 2329 C CA . THR A 1 291 ? 3.353 -1.592 -13.142 1.00 89.81 291 THR A CA 1
ATOM 2330 C C . THR A 1 291 ? 3.827 -0.438 -14.033 1.00 89.81 291 THR A C 1
ATOM 2332 O O . THR A 1 291 ? 3.401 0.703 -13.846 1.00 89.81 291 THR A O 1
ATOM 2335 N N . GLY A 1 292 ? 4.640 -0.726 -15.056 1.00 93.19 292 GLY A N 1
ATOM 2336 C CA . GLY A 1 292 ? 5.023 0.248 -16.081 1.00 93.19 292 GLY A CA 1
ATOM 2337 C C . GLY A 1 292 ? 3.846 0.734 -16.937 1.00 93.19 292 GLY A C 1
ATOM 2338 O O . GLY A 1 292 ? 3.791 1.912 -17.295 1.00 93.19 292 GLY A O 1
ATOM 2339 N N . LEU A 1 293 ? 2.873 -0.133 -17.239 1.00 89.88 293 LEU A N 1
ATOM 2340 C CA . LEU A 1 293 ? 1.661 0.257 -17.968 1.00 89.88 293 LEU A CA 1
ATOM 2341 C C . LEU A 1 293 ? 0.752 1.153 -17.124 1.00 89.88 293 LEU A C 1
ATOM 2343 O O . LEU A 1 293 ? 0.269 2.162 -17.637 1.00 89.88 293 LEU A O 1
ATOM 2347 N N . LEU A 1 294 ? 0.585 0.855 -15.833 1.00 89.88 294 LEU A N 1
ATOM 2348 C CA . LEU A 1 294 ? -0.113 1.726 -14.883 1.00 89.88 294 LEU A CA 1
ATOM 2349 C C . LEU A 1 294 ? 0.546 3.112 -14.815 1.00 89.88 294 LEU A C 1
ATOM 2351 O O . LEU A 1 294 ? -0.145 4.127 -14.913 1.00 89.88 294 LEU A O 1
ATOM 2355 N N . ALA A 1 295 ? 1.878 3.165 -14.735 1.00 94.81 295 ALA A N 1
ATOM 2356 C CA . ALA A 1 295 ? 2.633 4.418 -14.763 1.00 94.81 295 ALA A CA 1
ATOM 2357 C C . ALA A 1 295 ? 2.382 5.211 -16.060 1.00 94.81 295 ALA A C 1
ATOM 2359 O O . ALA A 1 295 ? 2.059 6.402 -16.024 1.00 94.81 295 ALA A O 1
ATOM 2360 N N . LYS A 1 296 ? 2.452 4.535 -17.217 1.00 94.12 296 LYS A N 1
ATOM 2361 C CA . LYS A 1 296 ? 2.136 5.123 -18.527 1.00 94.12 296 LYS A CA 1
ATOM 2362 C C . LYS A 1 296 ? 0.708 5.667 -18.572 1.00 94.12 296 LYS A C 1
ATOM 2364 O O . LYS A 1 296 ? 0.511 6.790 -19.039 1.00 94.12 296 LYS A O 1
ATOM 2369 N N . ALA A 1 297 ? -0.274 4.898 -18.105 1.00 89.88 297 ALA A N 1
ATOM 2370 C CA . ALA A 1 297 ? -1.682 5.286 -18.094 1.00 89.88 297 ALA A CA 1
ATOM 2371 C C . ALA A 1 297 ? -1.910 6.556 -17.266 1.00 89.88 297 ALA A C 1
ATOM 2373 O O . ALA A 1 297 ? -2.599 7.467 -17.720 1.00 89.88 297 ALA A O 1
ATOM 2374 N N . LEU A 1 298 ? -1.263 6.672 -16.103 1.00 91.88 298 LEU A N 1
ATOM 2375 C CA . LEU A 1 298 ? -1.351 7.867 -15.261 1.00 91.88 298 LEU A CA 1
ATOM 2376 C C . LEU A 1 298 ? -0.695 9.096 -15.906 1.00 91.88 298 LEU A C 1
ATOM 2378 O O . LEU A 1 298 ? -1.307 10.164 -15.937 1.00 91.88 298 LEU A O 1
ATOM 2382 N N . ILE A 1 299 ? 0.505 8.954 -16.484 1.00 94.56 299 ILE A N 1
ATOM 2383 C CA . ILE A 1 299 ? 1.203 10.059 -17.172 1.00 94.56 299 ILE A CA 1
ATOM 2384 C C . ILE A 1 299 ? 0.392 10.559 -18.374 1.00 94.56 299 ILE A C 1
ATOM 2386 O O . ILE A 1 299 ? 0.239 11.766 -18.577 1.00 94.56 299 ILE A O 1
ATOM 2390 N N . THR A 1 300 ? -0.134 9.632 -19.175 1.00 92.69 300 THR A N 1
ATOM 2391 C CA . THR A 1 300 ? -0.867 9.942 -20.414 1.00 92.69 300 THR A CA 1
ATOM 2392 C C . THR A 1 300 ? -2.343 10.265 -20.187 1.00 92.69 300 THR A C 1
ATOM 2394 O O . THR A 1 300 ? -2.991 10.776 -21.097 1.00 92.69 300 THR A O 1
ATOM 2397 N N . LYS A 1 301 ? -2.865 10.015 -18.977 1.00 88.06 301 LYS A N 1
ATOM 2398 C CA . LYS A 1 301 ? -4.295 10.058 -18.629 1.00 88.06 301 LYS A CA 1
ATOM 2399 C C . LYS A 1 301 ? -5.168 9.125 -19.475 1.00 88.06 301 LYS A C 1
ATOM 2401 O O . LYS A 1 301 ? -6.363 9.368 -19.623 1.00 88.06 301 LYS A O 1
ATOM 2406 N N . ASP A 1 302 ? -4.583 8.062 -20.014 1.00 85.81 302 ASP A N 1
ATOM 2407 C CA . ASP A 1 302 ? -5.292 7.053 -20.793 1.00 85.81 302 ASP A CA 1
ATOM 2408 C C . ASP A 1 302 ? -5.461 5.775 -19.966 1.00 85.81 302 ASP A C 1
ATOM 2410 O O . ASP A 1 302 ? -4.679 4.827 -20.056 1.00 85.81 302 ASP A O 1
ATOM 2414 N N . LEU A 1 303 ? -6.506 5.754 -19.134 1.00 78.00 303 LEU A N 1
ATOM 2415 C CA . LEU A 1 303 ? -6.876 4.561 -18.367 1.00 78.00 303 LEU A CA 1
ATOM 2416 C C . LEU A 1 303 ? -7.412 3.429 -19.262 1.00 78.00 303 LEU A C 1
ATOM 2418 O O . LEU A 1 303 ? -7.494 2.288 -18.809 1.00 78.00 303 LEU A O 1
ATOM 2422 N N . GLY A 1 304 ? -7.730 3.708 -20.534 1.00 72.06 304 GLY A N 1
ATOM 2423 C CA . GLY A 1 304 ? -8.108 2.693 -21.517 1.00 72.06 304 GLY A CA 1
ATOM 2424 C C . GLY A 1 304 ? -6.983 1.695 -21.800 1.00 72.06 304 GLY A C 1
ATOM 2425 O O . GLY A 1 304 ? -7.258 0.552 -22.166 1.00 72.06 304 GLY A O 1
ATOM 2426 N N . LEU A 1 305 ? -5.724 2.068 -21.535 1.00 74.88 305 LEU A N 1
ATOM 2427 C CA . LEU A 1 305 ? -4.577 1.155 -21.595 1.00 74.88 305 LEU A CA 1
ATOM 2428 C C . LEU A 1 305 ? -4.722 -0.042 -20.645 1.00 74.88 305 LEU A C 1
ATOM 2430 O O . LEU A 1 305 ? -4.264 -1.131 -20.978 1.00 74.88 305 LEU A O 1
ATOM 2434 N N . LEU A 1 306 ? -5.411 0.143 -19.516 1.00 69.50 306 LEU A N 1
ATOM 2435 C CA . LEU A 1 306 ? -5.665 -0.906 -18.523 1.00 69.50 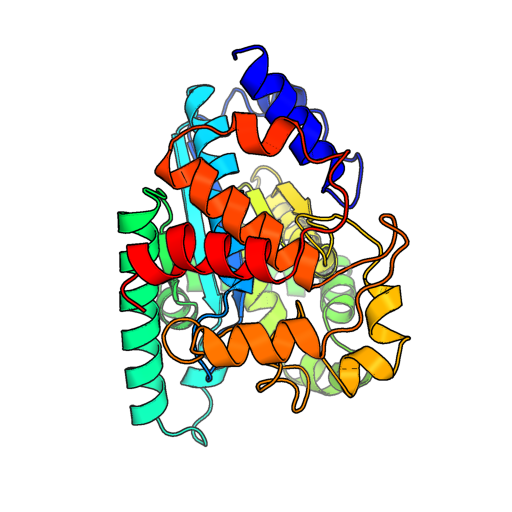306 LEU A CA 1
ATOM 2436 C C . LEU A 1 306 ? -6.832 -1.816 -18.924 1.00 69.50 306 LEU A C 1
ATOM 2438 O O . LEU A 1 306 ? -7.063 -2.852 -18.304 1.00 69.50 306 LEU A O 1
ATOM 2442 N N . ALA A 1 307 ? -7.609 -1.428 -19.942 1.00 63.75 307 ALA A N 1
ATOM 2443 C CA . ALA A 1 307 ? -8.838 -2.124 -20.287 1.00 63.75 307 ALA A CA 1
ATOM 2444 C C . ALA A 1 307 ? -8.635 -3.371 -21.166 1.00 63.75 307 ALA A C 1
ATOM 2446 O O . ALA A 1 307 ? -9.531 -4.210 -21.255 1.00 63.75 307 ALA A O 1
ATOM 2447 N N . ASN A 1 308 ? -7.460 -3.496 -21.789 1.00 60.53 308 ASN A N 1
ATOM 2448 C CA . ASN A 1 308 ? -7.134 -4.522 -22.786 1.00 60.53 308 ASN A CA 1
ATOM 2449 C C . ASN A 1 308 ? -6.201 -5.628 -22.243 1.00 60.53 308 ASN A C 1
ATOM 2451 O O . ASN A 1 308 ? -5.583 -6.355 -23.018 1.00 60.53 308 ASN A O 1
ATOM 2455 N N . GLU A 1 309 ? -6.062 -5.752 -20.919 1.00 58.84 309 GLU A N 1
ATOM 2456 C CA . GLU A 1 309 ? -4.961 -6.507 -20.301 1.00 58.84 309 GLU A CA 1
ATOM 2457 C C . GLU A 1 309 ? -5.131 -8.033 -20.229 1.00 58.84 309 GLU A C 1
ATOM 2459 O O . GLU A 1 309 ? -4.161 -8.751 -19.965 1.00 58.84 309 GLU A O 1
ATOM 2464 N N . SER A 1 310 ? -6.318 -8.562 -20.533 1.00 52.06 310 SER A N 1
ATOM 2465 C CA . SER A 1 310 ? -6.597 -10.004 -20.470 1.00 52.06 310 SER A CA 1
ATOM 2466 C C . SER A 1 310 ? -5.883 -10.845 -21.540 1.00 52.06 310 SER A C 1
ATOM 2468 O O . SER A 1 310 ? -5.838 -12.064 -21.398 1.00 52.06 310 SER A O 1
ATOM 2470 N N . ASN A 1 311 ? -5.273 -10.225 -22.560 1.00 54.38 311 ASN A N 1
ATOM 2471 C CA . ASN A 1 311 ? -4.728 -10.920 -23.737 1.00 54.38 311 ASN A CA 1
ATOM 2472 C C . ASN A 1 311 ? -3.215 -10.739 -23.976 1.00 54.38 311 ASN A C 1
ATOM 2474 O O . ASN A 1 311 ? -2.725 -11.092 -25.050 1.00 54.38 311 ASN A O 1
ATOM 2478 N N . PHE A 1 312 ? -2.447 -10.182 -23.034 1.00 61.94 312 PHE A N 1
ATOM 2479 C CA . PHE A 1 312 ? -1.011 -10.001 -23.273 1.00 61.94 312 PHE A CA 1
ATOM 2480 C C . PHE A 1 312 ? -0.242 -11.323 -23.183 1.00 61.94 312 PHE A C 1
ATOM 2482 O O . PHE A 1 312 ? -0.146 -11.937 -22.118 1.00 61.94 312 PHE A O 1
ATOM 2489 N N . ASN A 1 313 ? 0.381 -11.700 -24.303 1.00 68.75 313 ASN A N 1
ATOM 2490 C CA . ASN A 1 313 ? 1.543 -12.584 -24.305 1.00 68.75 313 ASN A CA 1
ATOM 2491 C C . ASN A 1 313 ? 2.622 -12.022 -23.368 1.00 68.75 313 ASN A C 1
ATOM 2493 O O . ASN A 1 313 ? 2.698 -10.810 -23.151 1.00 68.75 313 ASN A O 1
ATOM 2497 N N . LEU A 1 314 ? 3.474 -12.900 -22.835 1.00 72.00 314 LEU A N 1
ATOM 2498 C CA . LEU A 1 314 ? 4.617 -12.487 -22.023 1.00 72.00 314 LEU A CA 1
ATOM 2499 C C . LEU A 1 314 ? 5.458 -11.452 -22.792 1.00 72.00 314 LEU A C 1
ATOM 2501 O O . LEU A 1 314 ? 5.934 -11.766 -23.887 1.00 72.00 314 LEU A O 1
ATOM 2505 N N . PRO A 1 315 ? 5.623 -10.224 -22.263 1.00 82.38 315 PRO A N 1
ATOM 2506 C CA . PRO A 1 315 ? 6.436 -9.212 -22.920 1.00 82.38 315 PRO A CA 1
ATOM 2507 C C . PRO A 1 315 ? 7.891 -9.679 -22.956 1.00 82.38 315 PRO A C 1
ATOM 2509 O O . PRO A 1 315 ? 8.357 -10.369 -22.043 1.00 82.38 315 PRO A O 1
ATOM 2512 N N . SER A 1 316 ? 8.634 -9.280 -23.990 1.00 88.62 316 SER A N 1
ATOM 2513 C CA . SER A 1 316 ? 10.074 -9.520 -23.977 1.00 88.62 316 SER A CA 1
ATOM 2514 C C . SER A 1 316 ? 10.712 -8.734 -22.827 1.00 88.62 316 SER A C 1
ATOM 2516 O O . SER A 1 316 ? 10.258 -7.638 -22.491 1.00 88.62 316 SER A O 1
ATOM 2518 N N . GLY A 1 317 ? 11.792 -9.254 -22.234 1.00 89.06 317 GLY A N 1
ATOM 2519 C CA . GLY A 1 317 ? 12.502 -8.540 -21.165 1.00 89.06 317 GLY A CA 1
ATOM 2520 C C . GLY A 1 317 ? 12.923 -7.121 -21.576 1.00 89.06 317 GLY A C 1
ATOM 2521 O O . GLY A 1 317 ? 12.824 -6.191 -20.780 1.00 89.06 317 GLY A O 1
ATOM 2522 N N . ASN A 1 318 ? 13.276 -6.927 -22.852 1.00 93.31 318 ASN A N 1
ATOM 2523 C CA . ASN A 1 318 ? 13.609 -5.616 -23.415 1.00 93.31 318 ASN A CA 1
ATOM 2524 C C . ASN A 1 318 ? 12.418 -4.649 -23.422 1.00 93.31 318 ASN A C 1
ATOM 2526 O O . ASN A 1 318 ? 12.599 -3.457 -23.171 1.00 93.31 318 ASN A O 1
ATOM 2530 N N . ASP A 1 319 ? 11.208 -5.139 -23.695 1.00 92.81 319 ASP A N 1
ATOM 2531 C CA . ASP A 1 319 ? 10.002 -4.308 -23.649 1.00 92.81 319 ASP A CA 1
ATOM 2532 C C . ASP A 1 319 ? 9.693 -3.874 -22.217 1.00 92.81 319 ASP A C 1
ATOM 2534 O O . ASP A 1 319 ? 9.343 -2.714 -21.994 1.00 92.81 319 ASP A O 1
ATOM 2538 N N . VAL A 1 320 ? 9.887 -4.770 -21.241 1.00 93.44 320 VAL A N 1
ATOM 2539 C CA . VAL A 1 320 ? 9.743 -4.442 -19.815 1.00 93.44 320 VAL A CA 1
ATOM 2540 C C . VAL A 1 320 ? 10.737 -3.360 -19.405 1.00 93.44 320 VAL A C 1
ATOM 2542 O O . VAL A 1 320 ? 10.322 -2.352 -18.836 1.00 93.44 320 VAL A O 1
ATOM 2545 N N . ILE A 1 321 ? 12.020 -3.510 -19.751 1.00 96.25 321 ILE A N 1
ATOM 2546 C CA . ILE A 1 321 ? 13.053 -2.513 -19.435 1.00 96.25 321 ILE A CA 1
ATOM 2547 C C . ILE A 1 321 ? 12.735 -1.161 -20.065 1.00 96.25 321 ILE A C 1
ATOM 2549 O O . ILE A 1 321 ? 12.730 -0.157 -19.360 1.00 96.25 321 ILE A O 1
ATOM 2553 N N . ARG A 1 322 ? 12.400 -1.117 -21.360 1.00 96.69 322 ARG A N 1
ATOM 2554 C CA . ARG A 1 322 ? 12.045 0.140 -22.043 1.00 96.69 322 ARG A CA 1
ATOM 2555 C C . ARG A 1 322 ? 10.855 0.830 -21.389 1.00 96.69 322 ARG A C 1
ATOM 2557 O O . ARG A 1 322 ? 10.838 2.054 -21.281 1.00 96.69 322 ARG A O 1
ATOM 2564 N N . LEU A 1 323 ? 9.854 0.057 -20.973 1.00 95.31 323 LEU A N 1
ATOM 2565 C CA . LEU A 1 323 ? 8.660 0.593 -20.336 1.00 95.31 323 LEU A CA 1
ATOM 2566 C C . LEU A 1 323 ? 8.967 1.152 -18.940 1.00 95.31 323 LEU A C 1
ATOM 2568 O O . LEU A 1 323 ? 8.592 2.286 -18.648 1.00 95.31 323 LEU A O 1
ATOM 2572 N N . VAL A 1 324 ? 9.677 0.387 -18.107 1.00 96.06 324 VAL A N 1
ATOM 2573 C CA . VAL A 1 324 ? 10.098 0.808 -16.760 1.00 96.06 324 VAL A CA 1
ATOM 2574 C C . VAL A 1 324 ? 11.031 2.013 -16.836 1.00 96.06 324 VAL A C 1
ATOM 2576 O O . VAL A 1 324 ? 10.850 2.971 -16.091 1.00 96.06 324 VAL A O 1
ATOM 2579 N N . GLN A 1 325 ? 11.979 2.014 -17.771 1.00 97.62 325 GLN A N 1
ATOM 2580 C CA . GLN A 1 325 ? 12.855 3.151 -18.009 1.00 97.62 325 GLN A CA 1
ATOM 2581 C C . GLN A 1 325 ? 12.039 4.408 -18.326 1.00 97.62 325 GLN A C 1
ATOM 2583 O O . GLN A 1 325 ? 12.107 5.392 -17.596 1.00 97.62 325 GLN A O 1
ATOM 2588 N N . LYS A 1 326 ? 11.217 4.347 -19.378 1.00 98.00 326 LYS A N 1
ATOM 2589 C CA . LYS A 1 326 ? 10.519 5.516 -19.920 1.00 98.00 326 LYS A CA 1
ATOM 2590 C C . LYS A 1 326 ? 9.444 6.083 -18.996 1.00 98.00 326 LYS A C 1
ATOM 2592 O O . LYS A 1 326 ? 9.215 7.288 -18.991 1.00 98.00 326 LYS A O 1
ATOM 2597 N N . TYR A 1 327 ? 8.727 5.222 -18.274 1.00 97.62 327 TYR A N 1
ATOM 2598 C CA . TYR A 1 327 ? 7.553 5.644 -17.506 1.00 97.62 327 TYR A CA 1
ATOM 2599 C C . TYR A 1 327 ? 7.747 5.595 -15.997 1.00 97.62 327 TYR A C 1
ATOM 2601 O O . TYR A 1 327 ? 6.886 6.116 -15.300 1.00 97.62 327 TYR A O 1
ATOM 2609 N N . ILE A 1 328 ? 8.845 5.015 -15.496 1.00 97.19 328 ILE A N 1
ATOM 2610 C CA . ILE A 1 328 ? 9.159 4.997 -14.063 1.00 97.19 328 ILE A CA 1
ATOM 2611 C C . ILE A 1 328 ? 10.479 5.701 -13.766 1.00 97.19 328 ILE A C 1
ATOM 2613 O O . ILE A 1 328 ? 10.476 6.657 -13.000 1.00 97.19 328 ILE A O 1
ATOM 2617 N N . PHE A 1 329 ? 11.591 5.273 -14.363 1.00 97.19 329 PHE A N 1
ATOM 2618 C CA . PHE A 1 329 ? 12.916 5.793 -14.004 1.00 97.19 329 PHE A CA 1
ATOM 2619 C C . PHE A 1 329 ? 13.157 7.210 -14.519 1.00 97.19 329 PHE A C 1
ATOM 2621 O O . PHE A 1 329 ? 13.482 8.086 -13.727 1.00 97.19 329 PHE A O 1
ATOM 2628 N N . GLU A 1 330 ? 12.948 7.463 -15.813 1.00 97.56 330 GLU A N 1
ATOM 2629 C CA . GLU A 1 330 ? 13.142 8.795 -16.399 1.00 97.56 330 GLU A CA 1
ATOM 2630 C C . GLU A 1 330 ? 12.229 9.848 -15.739 1.00 97.56 330 GLU A C 1
ATOM 2632 O O . GLU A 1 330 ? 12.745 10.881 -15.313 1.00 97.56 330 GLU A O 1
ATOM 2637 N N . PRO A 1 331 ? 10.912 9.609 -15.539 1.00 97.44 331 PRO A N 1
ATOM 2638 C CA . PRO A 1 331 ? 10.032 10.598 -14.909 1.00 97.44 331 PRO A CA 1
ATOM 2639 C C . PRO A 1 331 ? 10.281 10.808 -13.408 1.00 97.44 331 PRO A C 1
ATOM 2641 O O . PRO A 1 331 ? 9.824 11.804 -12.842 1.00 97.44 331 PRO A O 1
ATOM 2644 N N . LEU A 1 332 ? 10.954 9.861 -12.747 1.00 96.75 332 LEU A N 1
ATOM 2645 C CA . LEU A 1 332 ? 11.384 9.977 -11.353 1.00 96.75 332 LEU A CA 1
ATOM 2646 C C . LEU A 1 332 ? 12.867 10.361 -11.226 1.00 96.75 332 LEU A C 1
ATOM 2648 O O . LEU A 1 332 ? 13.347 10.471 -10.101 1.00 96.75 332 LEU A O 1
ATOM 2652 N N . GLU A 1 333 ? 13.566 10.618 -12.335 1.00 96.06 333 GLU A N 1
ATOM 2653 C CA . GLU A 1 333 ? 14.995 10.964 -12.412 1.00 96.06 333 GLU A CA 1
ATOM 2654 C C . GLU A 1 333 ? 15.875 10.027 -11.553 1.00 96.06 333 GLU A C 1
ATOM 2656 O O . GLU A 1 333 ? 16.611 10.487 -10.676 1.00 96.06 333 GLU A O 1
ATOM 2661 N N . LEU A 1 334 ? 15.720 8.709 -11.750 1.00 91.62 334 LEU A N 1
ATOM 2662 C CA . LEU A 1 334 ? 16.395 7.645 -10.980 1.00 91.62 334 LEU A CA 1
ATOM 2663 C C . LEU A 1 334 ? 17.629 7.058 -11.660 1.00 91.62 334 LEU A C 1
ATOM 2665 O O . LEU A 1 334 ? 17.648 6.988 -12.910 1.00 91.62 334 LEU A O 1
#

Mean predicted aligned error: 7.61 Å

pLDDT: mean 81.31, std 15.67, range [38.38, 98.0]

Organism: NCBI:txid1975085